Protein AF-D7M238-F1 (afdb_monomer_lite)

Sequence (244 aa):
MEPKPTGCLPRRIRPLPGSYKYYPDDTGSDALWKEHIREEVVQLGVDLSVSLAISMFLLCDDIHTMLWFCFKLFKYTLPPSNPVSERLLRVVHYVYSKDIKPKNRACRDGGNSVQWELVRTTWKDFTDGIIILSRLVLILRKKDCSFDDRLLSSAIAKYKQQVLKELEDKLMSAKDVSELNGFERETVASNVSDLWKSLFDEEAGESTPEVARSRILSDLFQPISGHSCHGEIPTLPVTYPYIL

Organism: Arabidopsis lyrata subsp. lyrata (NCBI:txid81972)

Structure (mmCIF, N/CA/C/O backbone):
data_AF-D7M238-F1
#
_entry.id   AF-D7M238-F1
#
loop_
_atom_site.group_PDB
_atom_site.id
_atom_site.type_symbol
_atom_site.label_atom_id
_atom_site.label_alt_id
_atom_site.label_comp_id
_atom_site.label_asym_id
_atom_site.label_entity_id
_atom_site.label_seq_id
_atom_site.pdbx_PDB_ins_code
_atom_site.Cartn_x
_atom_site.Cartn_y
_atom_site.Cartn_z
_atom_site.occupancy
_atom_site.B_iso_or_equiv
_atom_site.auth_seq_id
_atom_site.auth_comp_id
_atom_site.auth_asym_id
_atom_site.auth_atom_id
_atom_site.pdbx_PDB_model_num
ATOM 1 N N . MET A 1 1 ? 56.135 55.289 -39.240 1.00 37.66 1 MET A N 1
ATOM 2 C CA . MET A 1 1 ? 54.780 54.764 -38.978 1.00 37.66 1 MET A CA 1
ATOM 3 C C . MET A 1 1 ? 54.723 53.354 -39.537 1.00 37.66 1 MET A C 1
ATOM 5 O O . MET A 1 1 ? 54.674 53.196 -40.744 1.00 37.66 1 MET A O 1
ATOM 9 N N . GLU A 1 2 ? 54.823 52.354 -38.667 1.00 40.50 2 GLU A N 1
ATOM 10 C CA . GLU A 1 2 ? 54.322 50.993 -38.926 1.00 40.50 2 GLU A CA 1
ATOM 11 C C . GLU A 1 2 ? 52.794 51.016 -38.732 1.00 40.50 2 GLU A C 1
ATOM 13 O O . GLU A 1 2 ? 52.331 51.763 -37.858 1.00 40.50 2 GLU A O 1
ATOM 18 N N . PRO A 1 3 ? 52.006 50.255 -39.521 1.00 40.00 3 PRO A N 1
ATOM 19 C CA . PRO A 1 3 ? 51.642 48.926 -39.019 1.00 40.00 3 PRO A CA 1
ATOM 20 C C . PRO A 1 3 ? 51.411 47.802 -40.062 1.00 40.00 3 PRO A C 1
ATOM 22 O O . PRO A 1 3 ? 50.716 47.982 -41.056 1.00 40.00 3 PRO A O 1
ATOM 25 N N . LYS A 1 4 ? 51.866 46.602 -39.665 1.00 37.88 4 LYS A N 1
ATOM 26 C CA . LYS A 1 4 ? 51.227 45.258 -39.690 1.00 37.88 4 LYS A CA 1
ATOM 27 C C . LYS A 1 4 ? 50.770 44.610 -41.018 1.00 37.88 4 LYS A C 1
ATOM 29 O O . LYS A 1 4 ? 49.894 45.133 -41.702 1.00 37.88 4 LYS A O 1
ATOM 34 N N . PRO A 1 5 ? 51.189 43.348 -41.268 1.00 39.50 5 PRO A N 1
ATOM 35 C CA . PRO A 1 5 ? 50.610 42.495 -42.295 1.00 39.50 5 PRO A CA 1
ATOM 36 C C . PRO A 1 5 ? 49.334 41.765 -41.840 1.00 39.50 5 PRO A C 1
ATOM 38 O O . PRO A 1 5 ? 49.086 41.488 -40.666 1.00 39.50 5 PRO A O 1
ATOM 41 N N . THR A 1 6 ? 48.556 41.468 -42.871 1.00 40.59 6 THR A N 1
ATOM 42 C CA . THR A 1 6 ? 47.286 40.761 -43.033 1.00 40.59 6 THR A CA 1
ATOM 43 C C . THR A 1 6 ? 47.083 39.531 -42.137 1.00 40.59 6 THR A C 1
ATOM 45 O O . THR A 1 6 ? 47.968 38.695 -41.977 1.00 40.59 6 THR A O 1
ATOM 48 N N . GLY A 1 7 ? 45.873 39.409 -41.581 1.00 34.78 7 GLY A N 1
ATOM 49 C CA . GLY A 1 7 ? 45.482 38.353 -40.650 1.00 34.78 7 GLY A CA 1
ATOM 50 C C . GLY A 1 7 ? 45.432 36.942 -41.245 1.00 34.78 7 GLY A C 1
ATOM 51 O O . GLY A 1 7 ? 44.888 36.712 -42.323 1.00 34.78 7 GLY A O 1
ATOM 52 N N . CYS A 1 8 ? 45.929 35.980 -40.467 1.00 34.94 8 CYS A N 1
ATOM 53 C CA . CYS A 1 8 ? 45.673 34.555 -40.644 1.00 34.94 8 CYS A CA 1
ATOM 54 C C . CYS A 1 8 ? 44.454 34.150 -39.803 1.00 34.94 8 CYS A C 1
ATOM 56 O O . CYS A 1 8 ? 44.502 34.176 -38.575 1.00 34.94 8 CYS A O 1
ATOM 58 N N . LEU A 1 9 ? 43.367 33.745 -40.462 1.00 39.69 9 LEU A N 1
ATOM 59 C CA . LEU A 1 9 ? 42.271 33.004 -39.834 1.00 39.69 9 LEU A CA 1
ATOM 60 C C . LEU A 1 9 ? 42.679 31.525 -39.682 1.00 39.69 9 LEU A C 1
ATOM 62 O O . LEU A 1 9 ? 43.235 30.957 -40.628 1.00 39.69 9 LEU A O 1
ATOM 66 N N . PRO A 1 10 ? 42.391 30.856 -38.551 1.00 39.69 10 PRO A N 1
ATOM 67 C CA . PRO A 1 10 ? 42.641 29.428 -38.421 1.00 39.69 10 PRO A CA 1
ATOM 68 C C . PRO A 1 10 ? 41.695 28.642 -39.339 1.00 39.69 10 PRO A C 1
ATOM 70 O O . PRO A 1 10 ? 40.470 28.757 -39.266 1.00 39.69 10 PRO A O 1
ATOM 73 N N . ARG A 1 11 ? 42.280 27.818 -40.217 1.00 40.19 11 ARG A N 1
ATOM 74 C CA . ARG A 1 11 ? 41.552 26.843 -41.035 1.00 40.19 11 ARG A CA 1
ATOM 75 C C . ARG A 1 11 ? 40.818 25.870 -40.113 1.00 40.19 11 ARG A C 1
ATOM 77 O O . ARG A 1 11 ? 41.434 25.141 -39.341 1.00 40.19 11 ARG A O 1
ATOM 84 N N . ARG A 1 12 ? 39.491 25.854 -40.224 1.00 37.97 12 ARG A N 1
ATOM 85 C CA . ARG A 1 12 ? 38.595 24.892 -39.577 1.00 37.97 12 ARG A CA 1
ATOM 86 C C . ARG A 1 12 ? 38.935 23.492 -40.103 1.00 37.97 12 ARG A C 1
ATOM 88 O O . ARG A 1 12 ? 38.615 23.169 -41.246 1.00 37.97 12 ARG A O 1
ATOM 95 N N . ILE A 1 13 ? 39.609 22.679 -39.295 1.00 44.03 13 ILE A N 1
ATOM 96 C CA . ILE A 1 13 ? 39.838 21.263 -39.594 1.00 44.03 13 ILE A CA 1
ATOM 97 C C . ILE A 1 13 ? 38.467 20.578 -39.538 1.00 44.03 13 ILE A C 1
ATOM 99 O O . ILE A 1 13 ? 37.866 20.467 -38.472 1.00 44.03 13 ILE A O 1
ATOM 103 N N . ARG A 1 14 ? 37.930 20.173 -40.694 1.00 43.84 14 ARG A N 1
ATOM 104 C CA . ARG A 1 14 ? 36.800 19.234 -40.753 1.00 43.84 14 ARG A CA 1
ATOM 105 C C . ARG A 1 14 ? 37.309 17.858 -40.305 1.00 43.84 14 ARG A C 1
ATOM 107 O O . ARG A 1 14 ? 38.301 17.407 -40.877 1.00 43.84 14 ARG A O 1
ATOM 114 N N . PRO A 1 15 ? 36.660 17.171 -39.350 1.00 43.44 15 PRO A N 1
ATOM 115 C CA . PRO A 1 15 ? 36.963 15.770 -39.095 1.00 43.44 15 PRO A CA 1
ATOM 116 C C . PRO A 1 15 ? 36.572 14.927 -40.316 1.00 43.44 15 PRO A C 1
ATOM 118 O O . PRO A 1 15 ? 35.521 15.153 -40.920 1.00 43.44 15 PRO A O 1
ATOM 121 N N . LEU A 1 16 ? 37.435 13.979 -40.682 1.00 43.91 16 LEU A N 1
ATOM 122 C CA . LEU A 1 16 ? 37.176 12.977 -41.716 1.00 43.91 16 LEU A CA 1
ATOM 123 C C . LEU A 1 16 ? 35.949 12.116 -41.351 1.00 43.91 16 LEU A C 1
ATOM 125 O O . LEU A 1 16 ? 35.789 11.760 -40.181 1.00 43.91 16 LEU A O 1
ATOM 129 N N . PRO A 1 17 ? 35.099 11.749 -42.326 1.00 39.75 17 PRO A N 1
ATOM 130 C CA . PRO A 1 17 ? 33.992 10.832 -42.097 1.00 39.75 17 PRO A CA 1
ATOM 131 C C . PRO A 1 17 ? 34.542 9.409 -41.923 1.00 39.75 17 PRO A C 1
ATOM 133 O O . PRO A 1 17 ? 35.245 8.916 -42.801 1.00 39.75 17 PRO A O 1
ATOM 136 N N . GLY A 1 18 ? 34.224 8.753 -40.802 1.00 46.16 18 GLY A N 1
ATOM 137 C CA . GLY A 1 18 ? 34.472 7.313 -40.638 1.00 46.16 18 GLY A CA 1
ATOM 138 C C . GLY A 1 18 ? 35.281 6.854 -39.422 1.00 46.16 18 GLY A C 1
ATOM 139 O O . GLY A 1 18 ? 35.859 5.776 -39.486 1.00 46.16 18 GLY A O 1
ATOM 140 N N . SER A 1 19 ? 35.318 7.589 -38.305 1.00 38.00 19 SER A N 1
ATOM 141 C CA . SER A 1 19 ? 35.790 7.032 -37.025 1.00 38.00 19 SER A CA 1
ATOM 142 C C . SER A 1 19 ? 34.635 6.833 -36.042 1.00 38.00 19 SER A C 1
ATOM 144 O O . SER A 1 19 ? 34.505 7.524 -35.033 1.00 38.00 19 SER A O 1
ATOM 146 N N . TYR A 1 20 ? 33.792 5.837 -36.315 1.00 38.56 20 TYR A N 1
ATOM 147 C CA . TYR A 1 20 ? 32.991 5.242 -35.250 1.00 38.56 20 TYR A CA 1
ATOM 148 C C . TYR A 1 20 ? 33.959 4.494 -34.333 1.00 38.56 20 TYR A C 1
ATOM 150 O O . TYR A 1 20 ? 34.366 3.369 -34.614 1.00 38.56 20 TYR A O 1
ATOM 158 N N . LYS A 1 21 ? 34.395 5.156 -33.256 1.00 35.78 21 LYS A N 1
ATOM 159 C CA . LYS A 1 21 ? 34.971 4.460 -32.108 1.00 35.78 21 LYS A CA 1
ATOM 160 C C . LYS A 1 21 ? 33.876 3.549 -31.566 1.00 35.78 21 LYS A C 1
ATOM 162 O O . LYS A 1 21 ? 32.961 4.022 -30.900 1.00 35.78 21 LYS A O 1
ATOM 167 N N . TYR A 1 22 ? 33.965 2.268 -31.896 1.00 34.28 22 TYR A N 1
ATOM 168 C CA . TYR A 1 22 ? 33.237 1.226 -31.195 1.00 34.28 22 TYR A CA 1
ATOM 169 C C . TYR A 1 22 ? 33.818 1.190 -29.779 1.00 34.28 22 TYR A C 1
ATOM 171 O O . TYR A 1 22 ? 34.931 0.705 -29.570 1.00 34.28 22 TYR A O 1
ATOM 179 N N . TYR A 1 23 ? 33.126 1.815 -28.830 1.00 39.41 23 TYR A N 1
ATOM 180 C CA . TYR A 1 23 ? 33.342 1.493 -27.429 1.00 39.41 23 TYR A CA 1
ATOM 181 C C . TYR A 1 23 ? 32.718 0.110 -27.228 1.00 39.41 23 TYR A C 1
ATOM 183 O O . TYR A 1 23 ? 31.562 -0.069 -27.609 1.00 39.41 23 TYR A O 1
ATOM 191 N N . PRO A 1 24 ? 33.463 -0.893 -26.740 1.00 39.00 24 PRO A N 1
ATOM 192 C CA . PRO A 1 24 ? 32.841 -2.144 -26.345 1.00 39.00 24 PRO A CA 1
ATOM 193 C C . PRO A 1 24 ? 31.847 -1.818 -25.227 1.00 39.00 24 PRO A C 1
ATOM 195 O O . PRO A 1 24 ? 32.228 -1.193 -24.238 1.00 39.00 24 PRO A O 1
ATOM 198 N N . ASP A 1 25 ? 30.579 -2.171 -25.437 1.00 47.38 25 ASP A N 1
ATOM 199 C CA . ASP A 1 25 ? 29.514 -1.950 -24.466 1.00 47.38 25 ASP A CA 1
ATOM 200 C C . ASP A 1 25 ? 29.888 -2.596 -23.133 1.00 47.38 25 ASP A C 1
ATOM 202 O O . ASP A 1 25 ? 30.125 -3.806 -23.050 1.00 47.38 25 ASP A O 1
ATOM 206 N N . ASP A 1 26 ? 29.877 -1.778 -22.085 1.00 50.09 26 ASP A N 1
ATOM 207 C CA . ASP A 1 26 ? 30.061 -2.144 -20.680 1.00 50.09 26 ASP A CA 1
ATOM 208 C C . ASP A 1 26 ? 28.797 -2.864 -20.156 1.00 50.09 26 ASP A C 1
ATOM 210 O O . ASP A 1 26 ? 28.173 -2.498 -19.161 1.00 50.09 26 ASP A O 1
ATOM 214 N N . THR A 1 27 ? 28.374 -3.894 -20.892 1.00 55.22 27 THR A N 1
ATOM 215 C CA . THR A 1 27 ? 27.080 -4.583 -20.763 1.00 55.22 27 THR A CA 1
ATOM 216 C C . THR A 1 27 ? 26.893 -5.183 -19.363 1.00 55.22 27 THR A C 1
ATOM 218 O O . THR A 1 27 ? 25.773 -5.291 -18.872 1.00 55.22 27 THR A O 1
ATOM 221 N N . GLY A 1 28 ? 27.993 -5.538 -18.687 1.00 59.81 28 GLY A N 1
ATOM 222 C CA . GLY A 1 28 ? 27.966 -6.059 -17.318 1.00 59.81 28 GLY A CA 1
ATOM 223 C C . GLY A 1 28 ? 27.656 -5.004 -16.250 1.00 59.81 28 GLY A C 1
ATOM 224 O O . GLY A 1 28 ? 27.028 -5.331 -15.247 1.00 59.81 28 GLY A O 1
ATOM 225 N N . SER A 1 29 ? 28.051 -3.745 -16.466 1.00 64.19 29 SER A N 1
ATOM 226 C CA . SER A 1 29 ? 27.813 -2.645 -15.521 1.00 64.19 29 SER A CA 1
ATOM 227 C C . SER A 1 29 ? 26.356 -2.167 -15.574 1.00 64.19 29 SER A C 1
ATOM 229 O O . SER A 1 29 ? 25.719 -2.001 -14.535 1.00 64.19 29 SER A O 1
ATOM 231 N N . ASP A 1 30 ? 25.791 -2.045 -16.781 1.00 68.56 30 ASP A N 1
ATOM 232 C CA . ASP A 1 30 ? 24.391 -1.634 -16.991 1.00 68.56 30 ASP A CA 1
ATOM 233 C C . ASP A 1 30 ? 23.388 -2.661 -16.436 1.00 68.56 30 ASP A C 1
ATOM 235 O O . ASP A 1 30 ? 22.391 -2.299 -15.809 1.00 68.56 30 ASP A O 1
ATOM 239 N N . ALA A 1 31 ? 23.667 -3.958 -16.608 1.00 73.81 31 ALA A N 1
ATOM 240 C CA . ALA A 1 31 ? 22.818 -5.022 -16.073 1.00 73.81 31 ALA A CA 1
ATOM 241 C C . ALA A 1 31 ? 22.794 -5.028 -14.534 1.00 73.81 31 ALA A C 1
ATOM 243 O O . ALA A 1 31 ? 21.719 -5.093 -13.938 1.00 73.81 31 ALA A O 1
ATOM 244 N N . LEU A 1 32 ? 23.966 -4.898 -13.903 1.00 78.75 32 LEU A N 1
ATOM 245 C CA . LEU A 1 32 ? 24.105 -4.885 -12.445 1.00 78.75 32 LEU A CA 1
ATOM 246 C C . LEU A 1 32 ? 23.475 -3.629 -11.826 1.00 78.75 32 LEU A C 1
ATOM 248 O O . LEU A 1 32 ? 22.814 -3.699 -10.791 1.00 78.75 32 LEU A O 1
ATOM 252 N N . TRP A 1 33 ? 23.610 -2.482 -12.493 1.00 79.94 33 TRP A N 1
ATOM 253 C CA . TRP A 1 33 ? 22.925 -1.252 -12.107 1.00 79.94 33 TRP A CA 1
ATOM 254 C C . TRP A 1 33 ? 21.398 -1.378 -12.199 1.00 79.94 33 TRP A C 1
ATOM 256 O O . TRP A 1 33 ? 20.685 -1.019 -11.259 1.00 79.94 33 TRP A O 1
ATOM 266 N N . LYS A 1 34 ? 20.873 -1.931 -13.299 1.00 81.25 34 LYS A N 1
ATOM 267 C CA . LYS A 1 34 ? 19.429 -2.166 -13.463 1.00 81.25 34 LYS A CA 1
ATOM 268 C C . LYS A 1 34 ? 18.865 -3.097 -12.398 1.00 81.25 34 LYS A C 1
ATOM 270 O O . LYS A 1 34 ? 17.747 -2.867 -11.940 1.00 81.25 34 LYS A O 1
ATOM 275 N N . GLU A 1 35 ? 19.605 -4.132 -12.018 1.00 86.31 35 GLU A N 1
ATOM 276 C CA . GLU A 1 35 ? 19.208 -5.042 -10.944 1.00 86.31 35 GLU A CA 1
ATOM 277 C C . GLU A 1 35 ? 19.140 -4.314 -9.598 1.00 86.31 35 GLU A C 1
ATOM 279 O O . GLU A 1 35 ? 18.088 -4.330 -8.962 1.00 86.31 35 GLU A O 1
ATOM 284 N N . HIS A 1 36 ? 20.173 -3.546 -9.243 1.00 88.88 36 HIS A N 1
ATOM 285 C CA . HIS A 1 36 ? 20.169 -2.718 -8.034 1.00 88.88 36 HIS A CA 1
ATOM 286 C C . HIS A 1 36 ? 18.976 -1.747 -7.995 1.00 88.88 36 HIS A C 1
ATOM 288 O O . HIS A 1 36 ? 18.292 -1.613 -6.981 1.00 88.88 36 HIS A O 1
ATOM 294 N N . ILE A 1 37 ? 18.666 -1.084 -9.112 1.00 89.94 37 ILE A N 1
ATOM 295 C CA . ILE A 1 37 ? 17.516 -0.174 -9.181 1.00 89.94 37 ILE A CA 1
ATOM 296 C C . ILE A 1 37 ? 16.181 -0.923 -9.049 1.00 89.94 37 ILE A C 1
ATOM 298 O O . ILE A 1 37 ? 15.234 -0.407 -8.449 1.00 89.94 37 ILE A O 1
ATOM 302 N N . ARG A 1 38 ? 16.075 -2.144 -9.583 1.00 91.12 38 ARG A N 1
ATOM 303 C CA . ARG A 1 38 ? 14.888 -2.992 -9.397 1.00 91.12 38 ARG A CA 1
ATOM 304 C C . ARG A 1 38 ? 14.710 -3.387 -7.938 1.00 91.12 38 ARG A C 1
ATOM 306 O O . ARG A 1 38 ? 13.596 -3.264 -7.434 1.00 91.12 38 ARG A O 1
ATOM 313 N N . GLU A 1 39 ? 15.777 -3.804 -7.264 1.00 92.94 39 GLU A N 1
ATOM 314 C CA . GLU A 1 39 ? 15.765 -4.088 -5.825 1.00 92.94 39 GLU A CA 1
ATOM 315 C C . GLU A 1 39 ? 15.346 -2.855 -5.022 1.00 92.94 39 GLU A C 1
ATOM 317 O O . GLU A 1 39 ? 14.505 -2.941 -4.127 1.00 92.94 39 GLU A O 1
ATOM 322 N N . GLU A 1 40 ? 15.852 -1.680 -5.396 1.00 94.50 40 GLU A N 1
ATOM 323 C CA . GLU A 1 40 ? 15.481 -0.429 -4.750 1.00 94.50 40 GLU A CA 1
ATOM 324 C C . GLU A 1 40 ? 13.987 -0.123 -4.929 1.00 94.50 40 GLU A C 1
ATOM 326 O O . GLU A 1 40 ? 13.309 0.207 -3.959 1.00 94.50 40 GLU A O 1
ATOM 331 N N . VAL A 1 41 ? 13.431 -0.302 -6.132 1.00 94.12 41 VAL A N 1
ATOM 332 C CA . VAL A 1 41 ? 11.989 -0.134 -6.393 1.00 94.12 41 VAL A CA 1
ATOM 333 C C . VAL A 1 41 ? 11.139 -1.179 -5.664 1.00 94.12 41 VAL A C 1
ATOM 335 O O . VAL A 1 41 ? 10.047 -0.850 -5.195 1.00 94.12 41 VAL A O 1
ATOM 338 N N . VAL A 1 42 ? 11.626 -2.413 -5.520 1.00 95.00 42 VAL A N 1
ATOM 339 C CA . VAL A 1 42 ? 10.996 -3.433 -4.667 1.00 95.00 42 VAL A CA 1
ATOM 340 C C . VAL A 1 42 ? 10.943 -2.938 -3.223 1.00 95.00 42 VAL A C 1
ATOM 342 O O . VAL A 1 42 ? 9.865 -2.946 -2.626 1.00 95.00 42 VAL A O 1
ATOM 345 N N . GLN A 1 43 ? 12.053 -2.421 -2.692 1.00 96.12 43 GLN A N 1
ATOM 346 C CA . GLN A 1 43 ? 12.103 -1.873 -1.338 1.00 96.12 43 GLN A CA 1
ATOM 347 C C . GLN A 1 43 ? 11.152 -0.679 -1.163 1.00 96.12 43 GLN A C 1
ATOM 349 O O . GLN A 1 43 ? 10.438 -0.615 -0.166 1.00 96.12 43 GLN A O 1
ATOM 354 N N . LEU A 1 44 ? 11.039 0.211 -2.157 1.00 96.62 44 LEU A N 1
ATOM 355 C CA . LEU A 1 44 ? 10.053 1.302 -2.134 1.00 96.62 44 LEU A CA 1
ATOM 356 C C . LEU A 1 44 ? 8.608 0.791 -2.018 1.00 96.62 44 LEU A C 1
ATOM 358 O O . LEU A 1 44 ? 7.775 1.419 -1.357 1.00 96.62 44 LEU A O 1
ATOM 362 N N . GLY A 1 45 ? 8.303 -0.331 -2.674 1.00 96.06 45 GLY A N 1
ATOM 363 C CA . GLY A 1 45 ? 7.011 -1.004 -2.570 1.00 96.06 45 GLY A CA 1
ATOM 364 C C . GLY A 1 45 ? 6.767 -1.610 -1.191 1.00 96.06 45 GLY A C 1
ATOM 365 O O . GLY A 1 45 ? 5.659 -1.489 -0.659 1.00 96.06 45 GLY A O 1
ATOM 366 N N . VAL A 1 46 ? 7.802 -2.200 -0.588 1.00 96.31 46 VAL A N 1
ATOM 367 C CA . VAL A 1 46 ? 7.762 -2.714 0.788 1.00 96.31 46 VAL A CA 1
ATOM 368 C C . VAL A 1 46 ? 7.497 -1.585 1.775 1.00 96.31 46 VAL A C 1
ATOM 370 O O . VAL A 1 46 ? 6.560 -1.684 2.562 1.00 96.31 46 VAL A O 1
ATOM 373 N N . ASP A 1 47 ? 8.241 -0.486 1.691 1.00 96.88 47 ASP A N 1
ATOM 374 C CA . ASP A 1 47 ? 8.105 0.641 2.616 1.00 96.88 47 ASP A CA 1
ATOM 375 C C . ASP A 1 47 ? 6.710 1.282 2.521 1.00 96.88 47 ASP A C 1
ATOM 377 O O . ASP A 1 47 ? 6.049 1.494 3.539 1.00 96.88 47 ASP A O 1
ATOM 381 N N . LEU A 1 48 ? 6.196 1.488 1.300 1.00 96.62 48 LEU A N 1
ATOM 382 C CA . LEU A 1 48 ? 4.826 1.974 1.079 1.00 96.62 48 LEU A CA 1
ATOM 383 C C . LEU A 1 48 ? 3.780 1.026 1.684 1.00 96.62 48 LEU A C 1
ATOM 385 O O . LEU A 1 48 ? 2.784 1.458 2.267 1.00 96.62 48 LEU A O 1
ATOM 389 N N . SER A 1 49 ? 4.002 -0.278 1.535 1.00 96.06 49 SER A N 1
ATOM 390 C CA . SER A 1 49 ? 3.121 -1.321 2.061 1.00 96.06 49 SER A CA 1
ATOM 391 C C . SER A 1 49 ? 3.142 -1.375 3.589 1.00 96.06 49 SER A C 1
ATOM 393 O O . SER A 1 49 ? 2.105 -1.619 4.200 1.00 96.06 49 SER A O 1
ATOM 395 N N . VAL A 1 50 ? 4.289 -1.101 4.216 1.00 96.38 50 VAL A N 1
ATOM 396 C CA . VAL A 1 50 ? 4.404 -0.958 5.672 1.00 96.38 50 VAL A CA 1
ATOM 397 C C . VAL A 1 50 ? 3.602 0.255 6.148 1.00 96.38 50 VAL A C 1
ATOM 399 O O . VAL A 1 50 ? 2.815 0.115 7.081 1.00 96.38 50 VAL A O 1
ATOM 402 N N . SER A 1 51 ? 3.697 1.411 5.479 1.00 96.44 51 SER A N 1
ATOM 403 C CA . SER A 1 51 ? 2.854 2.580 5.793 1.00 96.44 51 SER A CA 1
ATOM 404 C C . SER A 1 51 ? 1.358 2.275 5.647 1.00 96.44 51 SER A C 1
ATOM 406 O O . SER A 1 51 ? 0.541 2.692 6.475 1.00 96.44 51 SER A O 1
ATOM 408 N N . LEU A 1 52 ? 0.984 1.513 4.613 1.00 95.69 52 LEU A N 1
ATOM 409 C CA . LEU A 1 52 ? -0.392 1.062 4.411 1.00 95.69 52 LEU A CA 1
ATOM 410 C C . LEU A 1 52 ? -0.850 0.145 5.552 1.00 95.69 52 LEU A C 1
ATOM 412 O O . LEU A 1 52 ? -1.939 0.343 6.086 1.00 95.69 52 LEU A O 1
ATOM 416 N N . ALA A 1 53 ? -0.012 -0.806 5.967 1.00 95.62 53 ALA A N 1
ATOM 417 C CA . ALA A 1 53 ? -0.299 -1.682 7.096 1.00 95.62 53 ALA A CA 1
ATOM 418 C C . ALA A 1 53 ? -0.469 -0.882 8.394 1.00 95.62 53 ALA A C 1
ATOM 420 O O . ALA A 1 53 ? -1.470 -1.073 9.076 1.00 95.62 53 ALA A O 1
ATOM 421 N N . ILE A 1 54 ? 0.421 0.072 8.697 1.00 95.31 54 ILE A N 1
ATOM 422 C CA . ILE A 1 54 ? 0.272 0.970 9.857 1.00 95.31 54 ILE A CA 1
ATOM 423 C C . ILE A 1 54 ? -1.100 1.647 9.829 1.00 95.31 54 ILE A C 1
ATOM 425 O O . ILE A 1 54 ? -1.817 1.623 10.824 1.00 95.31 54 ILE A O 1
ATOM 429 N N . SER A 1 55 ? -1.511 2.177 8.674 1.00 95.25 55 SER A N 1
ATOM 430 C CA . SER A 1 55 ? -2.833 2.799 8.518 1.00 95.25 55 SER A CA 1
ATOM 431 C C . SER A 1 55 ? -3.972 1.810 8.788 1.00 95.25 55 SER A C 1
ATOM 433 O O . SER A 1 55 ? -4.949 2.163 9.440 1.00 95.25 55 SER A O 1
ATOM 435 N N . MET A 1 56 ? -3.845 0.553 8.350 1.00 94.31 56 MET A N 1
ATOM 436 C CA . MET A 1 56 ? -4.830 -0.490 8.655 1.00 94.31 56 MET A CA 1
ATOM 437 C C . MET A 1 56 ? -4.913 -0.792 10.156 1.00 94.31 56 MET A C 1
ATOM 439 O O . MET A 1 56 ? -6.014 -0.927 10.681 1.00 94.31 56 MET A O 1
ATOM 443 N N . PHE A 1 57 ? -3.778 -0.855 10.857 1.00 93.25 57 PHE A N 1
ATOM 444 C CA . PHE A 1 57 ? -3.742 -1.036 12.312 1.00 93.25 57 PHE A CA 1
ATOM 445 C C . PHE A 1 57 ? -4.251 0.187 13.076 1.00 93.25 57 PHE A C 1
ATOM 447 O O . PHE A 1 57 ? -4.835 0.029 14.139 1.00 93.25 57 PHE A O 1
ATOM 454 N N . LEU A 1 58 ? -4.079 1.402 12.557 1.00 92.94 58 LEU A N 1
ATOM 455 C CA . LEU A 1 58 ? -4.664 2.602 13.161 1.00 92.94 58 LEU A CA 1
ATOM 456 C C . LEU A 1 58 ? -6.189 2.614 13.058 1.00 92.94 58 LEU A C 1
ATOM 458 O O . LEU A 1 58 ? -6.851 3.059 13.989 1.00 92.94 58 LEU A O 1
ATOM 462 N N . LEU A 1 59 ? -6.729 2.117 11.943 1.00 90.94 59 LEU A N 1
ATOM 463 C CA . LEU A 1 59 ? -8.166 2.085 11.677 1.00 90.94 59 LEU A CA 1
ATOM 464 C C . LEU A 1 59 ? -8.860 0.812 12.181 1.00 90.94 59 LEU A C 1
ATOM 466 O O . LEU A 1 59 ? -10.064 0.667 11.990 1.00 90.94 59 LEU A O 1
ATOM 470 N N . CYS A 1 60 ? -8.137 -0.143 12.776 1.00 88.88 60 CYS A N 1
ATOM 471 C CA . CYS A 1 60 ? -8.706 -1.452 13.104 1.00 88.88 60 CYS A CA 1
ATOM 472 C C . CYS A 1 60 ? -9.709 -1.427 14.270 1.00 88.88 60 CYS A C 1
ATOM 474 O O . CYS A 1 60 ? -10.321 -2.454 14.561 1.00 88.88 60 CYS A O 1
ATOM 476 N N . ASP A 1 61 ? -9.874 -0.283 14.939 1.00 85.81 61 ASP A N 1
ATOM 477 C CA . ASP A 1 61 ? -10.952 -0.035 15.898 1.00 85.81 61 ASP A CA 1
ATOM 478 C C . ASP A 1 61 ? -12.334 0.025 15.223 1.00 85.81 61 ASP A C 1
ATOM 480 O O . ASP A 1 61 ? -13.329 -0.320 15.864 1.00 85.81 61 ASP A O 1
ATOM 484 N N . ASP A 1 62 ? -12.388 0.379 13.932 1.00 85.56 62 ASP A N 1
ATOM 485 C CA . ASP A 1 62 ? -13.569 0.246 13.078 1.00 85.56 62 ASP A CA 1
ATOM 486 C C . ASP A 1 62 ? -13.222 -0.382 11.716 1.00 85.56 62 ASP A C 1
ATOM 488 O O . ASP A 1 62 ? -12.699 0.249 10.790 1.00 85.56 62 ASP A O 1
ATOM 492 N N . ILE A 1 63 ? -13.582 -1.658 11.562 1.00 84.12 63 ILE A N 1
ATOM 493 C CA . ILE A 1 63 ? -13.281 -2.431 10.352 1.00 84.12 63 ILE A CA 1
ATOM 494 C C . ILE A 1 63 ? -13.941 -1.844 9.111 1.00 84.12 63 ILE A C 1
ATOM 496 O O . ILE A 1 63 ? -13.366 -1.947 8.025 1.00 84.12 63 ILE A O 1
ATOM 500 N N . HIS A 1 64 ? -15.117 -1.229 9.238 1.00 83.44 64 HIS A N 1
ATOM 501 C CA . HIS A 1 64 ? -15.779 -0.621 8.091 1.00 83.44 64 HIS A CA 1
ATOM 502 C C . HIS A 1 64 ? -14.955 0.548 7.545 1.00 83.44 64 HIS A C 1
ATOM 504 O O . HIS A 1 64 ? -14.666 0.563 6.348 1.00 83.44 64 HIS A O 1
ATOM 510 N N . THR A 1 65 ? -14.490 1.456 8.405 1.00 86.75 65 THR A N 1
ATOM 511 C CA . THR A 1 65 ? -13.597 2.565 8.042 1.00 86.75 65 THR A CA 1
ATOM 512 C C . THR A 1 65 ? -12.301 2.048 7.421 1.00 86.75 65 THR A C 1
ATOM 514 O O . THR A 1 65 ? -11.903 2.512 6.350 1.00 86.7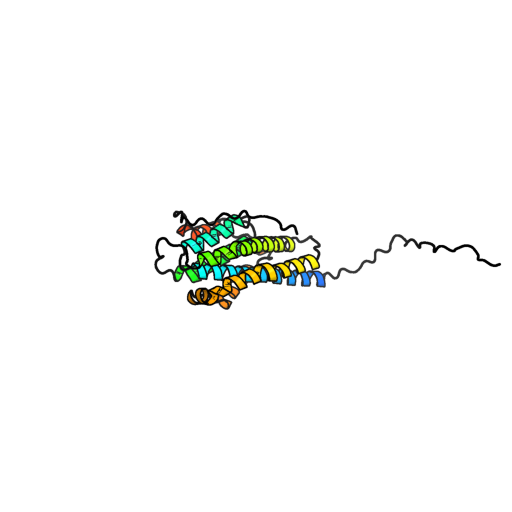5 65 THR A O 1
ATOM 517 N N . MET A 1 66 ? -11.666 1.046 8.039 1.00 90.81 66 MET A N 1
ATOM 518 C CA . MET A 1 66 ? -10.430 0.445 7.528 1.00 90.81 66 MET A CA 1
ATOM 519 C C . MET A 1 66 ? -10.613 -0.157 6.125 1.00 90.81 66 MET A C 1
ATOM 521 O O . MET A 1 66 ? -9.865 0.158 5.198 1.00 90.81 66 MET A O 1
ATOM 525 N N . LEU A 1 67 ? -11.623 -1.015 5.944 1.00 87.88 67 LEU A N 1
ATOM 526 C CA . LEU A 1 67 ? -11.888 -1.662 4.657 1.00 87.88 67 LEU A CA 1
ATOM 527 C C . LEU A 1 67 ? -12.287 -0.643 3.597 1.00 87.88 67 LEU A C 1
ATOM 529 O O . LEU A 1 67 ? -11.894 -0.771 2.437 1.00 87.88 67 LEU A O 1
ATOM 533 N N . TRP A 1 68 ? -13.039 0.385 3.978 1.00 86.25 68 TRP A N 1
ATOM 534 C CA . TRP A 1 68 ? -13.466 1.418 3.051 1.00 86.25 68 TRP A CA 1
ATOM 535 C C . TRP A 1 68 ? -12.304 2.312 2.606 1.00 86.25 68 TRP A C 1
ATOM 537 O O . TRP A 1 68 ? -12.207 2.620 1.416 1.00 86.25 68 TRP A O 1
ATOM 547 N N . PHE A 1 69 ? -11.373 2.641 3.506 1.00 89.94 69 PHE A N 1
ATOM 548 C CA . PHE A 1 69 ? -10.105 3.289 3.165 1.00 89.94 69 PHE A CA 1
ATOM 549 C C . PHE A 1 69 ? -9.328 2.483 2.117 1.00 89.94 69 PHE A C 1
ATOM 551 O O . PHE A 1 69 ? -9.013 3.008 1.046 1.00 89.94 69 PHE A O 1
ATOM 558 N N . CYS A 1 70 ? -9.102 1.188 2.371 1.00 90.12 70 CYS A N 1
ATOM 559 C CA . CYS A 1 70 ? -8.421 0.306 1.425 1.00 90.12 70 CYS A CA 1
ATOM 560 C C . CYS A 1 70 ? -9.164 0.238 0.081 1.00 90.12 70 CYS A C 1
ATOM 562 O O . CYS A 1 70 ? -8.560 0.436 -0.973 1.00 90.12 70 CYS A O 1
ATOM 564 N N . PHE A 1 71 ? -10.483 0.015 0.098 1.00 85.06 71 PHE A N 1
ATOM 565 C CA . PHE A 1 71 ? -11.311 -0.061 -1.109 1.00 85.06 71 PHE A CA 1
ATOM 566 C C . PHE A 1 71 ? -11.182 1.194 -1.970 1.00 85.06 71 PHE A C 1
ATOM 568 O O . PHE A 1 71 ? -10.966 1.117 -3.182 1.00 85.06 71 PHE A O 1
ATOM 575 N N . LYS A 1 72 ? -11.306 2.364 -1.342 1.00 85.12 72 LYS A N 1
ATOM 576 C CA . LYS A 1 72 ? -11.198 3.652 -2.015 1.00 85.12 72 LYS A CA 1
ATOM 577 C C . LYS A 1 72 ? -9.812 3.819 -2.628 1.00 85.12 72 LYS A C 1
ATOM 579 O O . LYS A 1 72 ? -9.721 4.259 -3.775 1.00 85.12 72 LYS A O 1
ATOM 584 N N . LEU A 1 73 ? -8.758 3.448 -1.900 1.00 85.06 73 LEU A N 1
ATOM 585 C CA . LEU A 1 73 ? -7.387 3.569 -2.381 1.00 85.06 73 LEU A CA 1
ATOM 586 C C . LEU A 1 73 ? -7.182 2.745 -3.658 1.00 85.06 73 LEU A C 1
ATOM 588 O O . LEU A 1 73 ? -6.663 3.262 -4.645 1.00 85.06 73 LEU A O 1
ATOM 592 N N . PHE A 1 74 ? -7.685 1.508 -3.696 1.00 76.88 74 PHE A N 1
ATOM 593 C CA . PHE A 1 74 ? -7.611 0.659 -4.889 1.00 76.88 74 PHE A CA 1
ATOM 594 C C . PHE A 1 74 ? -8.511 1.128 -6.033 1.00 76.88 74 PHE A C 1
ATOM 596 O O . PHE A 1 74 ? -8.125 1.014 -7.194 1.00 76.88 74 PHE A O 1
ATOM 603 N N . LYS A 1 75 ? -9.700 1.662 -5.734 1.00 77.00 75 LYS A N 1
ATOM 604 C CA . LYS A 1 75 ? -10.651 2.112 -6.758 1.00 77.00 75 LYS A CA 1
ATOM 605 C C . LYS A 1 75 ? -10.145 3.323 -7.548 1.00 77.00 75 LYS A C 1
ATOM 607 O O . LYS A 1 75 ? -10.479 3.443 -8.723 1.00 77.00 75 LYS A O 1
ATOM 612 N N . TYR A 1 76 ? -9.394 4.225 -6.912 1.00 73.06 76 TYR A N 1
ATOM 613 C CA . TYR A 1 76 ? -9.036 5.518 -7.510 1.00 73.06 76 TYR A CA 1
ATOM 614 C C . TYR A 1 76 ? -7.592 5.647 -7.991 1.00 73.06 76 TYR A C 1
ATOM 616 O O . TYR A 1 76 ? -7.300 6.589 -8.722 1.00 73.06 76 TYR A O 1
ATOM 624 N N . THR A 1 77 ? -6.684 4.751 -7.605 1.00 67.38 77 THR A N 1
ATOM 625 C CA . THR A 1 77 ? -5.261 4.938 -7.924 1.00 67.38 77 THR A CA 1
ATOM 626 C C . THR A 1 77 ? -4.841 4.314 -9.245 1.00 67.38 77 THR A C 1
ATOM 628 O O . THR A 1 77 ? -4.077 4.940 -9.978 1.00 67.38 77 THR A O 1
ATOM 631 N N . LEU A 1 78 ? -5.309 3.109 -9.586 1.00 62.81 78 LEU A N 1
ATOM 632 C CA . LEU A 1 78 ? -4.756 2.359 -10.717 1.00 62.81 78 LEU A CA 1
ATOM 633 C C . LEU A 1 78 ? -5.749 1.360 -11.335 1.00 62.81 78 LEU A C 1
ATOM 635 O O . LEU A 1 78 ? -6.647 0.866 -10.648 1.00 62.81 78 LEU A O 1
ATOM 639 N N . PRO A 1 79 ? -5.564 0.998 -12.623 1.00 65.38 79 PRO A N 1
ATOM 640 C CA . PRO A 1 79 ? -6.282 -0.109 -13.236 1.00 65.38 79 PRO A CA 1
ATOM 641 C C . PRO A 1 79 ? -6.036 -1.415 -12.464 1.00 65.38 79 PRO A C 1
ATOM 643 O O . PRO A 1 79 ? -4.908 -1.656 -12.025 1.00 65.38 79 PRO A O 1
ATOM 646 N N . PRO A 1 80 ? -7.039 -2.303 -12.354 1.00 60.47 80 PRO A N 1
ATOM 647 C CA . PRO A 1 80 ? -6.917 -3.554 -11.612 1.00 60.47 80 PRO A CA 1
ATOM 648 C C . PRO A 1 80 ? -5.708 -4.418 -12.005 1.00 60.47 80 PRO A C 1
ATOM 650 O O . PRO A 1 80 ? -5.121 -5.059 -11.142 1.00 60.47 80 PRO A O 1
ATOM 653 N N . SER A 1 81 ? -5.297 -4.410 -13.271 1.00 67.00 81 SER A N 1
ATOM 654 C CA . SER A 1 81 ? -4.192 -5.219 -13.806 1.00 67.00 81 SER A CA 1
ATOM 655 C C . SER A 1 81 ? -2.788 -4.647 -13.559 1.00 67.00 81 SER A C 1
ATOM 657 O O . SER A 1 81 ? -1.809 -5.166 -14.094 1.00 67.00 81 SER A O 1
ATOM 659 N N . ASN A 1 82 ? -2.652 -3.576 -12.772 1.00 81.62 82 ASN A N 1
ATOM 660 C CA . ASN A 1 82 ? -1.342 -3.017 -12.464 1.00 81.62 82 ASN A CA 1
ATOM 661 C C . ASN A 1 82 ? -0.569 -3.893 -11.449 1.00 81.62 82 ASN A C 1
ATOM 663 O O . ASN A 1 82 ? -1.121 -4.195 -10.385 1.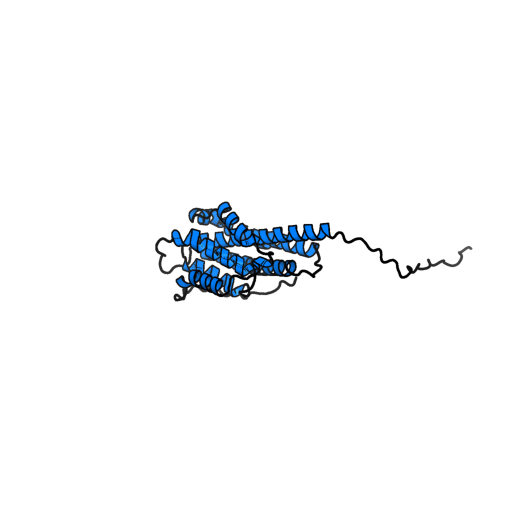00 81.62 82 ASN A O 1
ATOM 667 N N . PRO A 1 83 ? 0.713 -4.234 -11.705 1.00 85.81 83 PRO A N 1
ATOM 668 C CA . PRO A 1 83 ? 1.520 -5.053 -10.796 1.00 85.81 83 PRO A CA 1
ATOM 669 C C . PRO A 1 83 ? 1.602 -4.497 -9.370 1.00 85.81 83 PRO A C 1
ATOM 671 O O . PRO A 1 83 ? 1.498 -5.254 -8.410 1.00 85.81 83 PRO A O 1
ATOM 674 N N . VAL A 1 84 ? 1.734 -3.175 -9.221 1.00 88.50 84 VAL A N 1
ATOM 675 C CA . VAL A 1 84 ? 1.800 -2.504 -7.912 1.00 88.50 84 VAL A CA 1
ATOM 676 C C . VAL A 1 84 ? 0.483 -2.664 -7.161 1.00 88.50 84 VAL A C 1
ATOM 678 O O . VAL A 1 84 ? 0.480 -3.041 -5.991 1.00 88.50 84 VAL A O 1
ATOM 681 N N . SER A 1 85 ? -0.648 -2.446 -7.835 1.00 84.69 85 SER A N 1
ATOM 682 C CA . SER A 1 85 ? -1.973 -2.632 -7.234 1.00 84.69 85 SER A CA 1
ATOM 683 C C . SER A 1 85 ? -2.219 -4.066 -6.803 1.00 84.69 85 SER A C 1
ATOM 685 O O . SER A 1 85 ? -2.838 -4.290 -5.768 1.00 84.69 85 SER A O 1
ATOM 687 N N . GLU A 1 86 ? -1.751 -5.038 -7.584 1.00 85.69 86 GLU A N 1
ATOM 688 C CA . GLU A 1 86 ? -1.861 -6.448 -7.231 1.00 85.69 86 GLU A CA 1
ATOM 689 C C . GLU A 1 86 ? -1.051 -6.779 -5.972 1.00 85.69 86 GLU A C 1
ATOM 691 O O 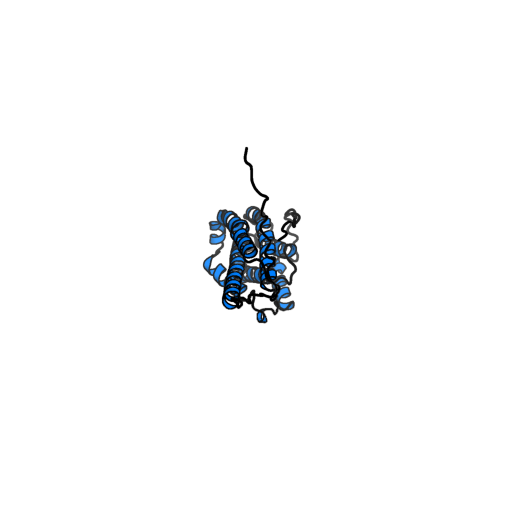. GLU A 1 86 ? -1.584 -7.421 -5.064 1.00 85.69 86 GLU A O 1
ATOM 696 N N . ARG A 1 87 ? 0.201 -6.304 -5.872 1.00 89.69 87 ARG A N 1
ATOM 697 C CA . ARG A 1 87 ? 1.028 -6.512 -4.671 1.00 89.69 87 ARG A CA 1
ATOM 698 C C . ARG A 1 87 ? 0.398 -5.868 -3.442 1.00 89.69 87 ARG A C 1
ATOM 700 O O . ARG A 1 87 ? 0.228 -6.540 -2.429 1.00 89.69 87 ARG A O 1
ATOM 707 N N . LEU A 1 88 ? -0.042 -4.618 -3.555 1.00 90.94 88 LEU A N 1
ATOM 708 C CA . LEU A 1 88 ? -0.710 -3.912 -2.461 1.00 90.94 88 LEU A CA 1
ATOM 709 C C . LEU A 1 88 ? -2.014 -4.599 -2.035 1.00 90.94 88 LEU A C 1
ATOM 711 O O . LEU A 1 88 ? -2.282 -4.713 -0.843 1.00 90.94 88 LEU A O 1
ATOM 715 N N . LEU A 1 89 ? -2.809 -5.112 -2.980 1.00 89.06 89 LEU A N 1
ATOM 716 C CA . LEU A 1 89 ? -4.036 -5.843 -2.660 1.00 89.06 89 LEU A CA 1
ATOM 717 C C . LEU A 1 89 ? -3.740 -7.121 -1.865 1.00 89.06 89 LEU A C 1
ATOM 719 O O . LEU A 1 89 ? -4.446 -7.419 -0.902 1.00 89.06 89 LEU A O 1
ATOM 723 N N . ARG A 1 90 ? -2.683 -7.855 -2.233 1.00 88.69 90 ARG A N 1
ATOM 724 C CA . ARG A 1 90 ? -2.226 -9.035 -1.481 1.00 88.69 90 ARG A CA 1
ATOM 725 C C . ARG A 1 90 ? -1.748 -8.663 -0.079 1.00 88.69 90 ARG A C 1
ATOM 727 O O . ARG A 1 90 ? -2.075 -9.380 0.860 1.00 88.69 90 ARG A O 1
ATOM 734 N N . VAL A 1 91 ? -1.037 -7.543 0.075 1.00 91.81 91 VAL A N 1
ATOM 735 C CA . VAL A 1 91 ? -0.628 -7.029 1.393 1.00 91.81 91 VAL A CA 1
ATOM 736 C C . VAL A 1 91 ? -1.852 -6.737 2.258 1.00 91.81 91 VAL A C 1
ATOM 738 O O . VAL A 1 91 ? -1.930 -7.226 3.381 1.00 91.81 91 VAL A O 1
ATOM 741 N N . VAL A 1 92 ? -2.835 -6.002 1.731 1.00 92.00 92 VAL A N 1
ATOM 742 C CA . VAL A 1 92 ? -4.067 -5.684 2.469 1.00 92.00 92 VAL A CA 1
ATOM 743 C C . VAL A 1 92 ? -4.814 -6.956 2.855 1.00 92.00 92 VAL A C 1
ATOM 745 O O . VAL A 1 92 ? -5.235 -7.098 4.000 1.00 92.00 92 VAL A O 1
ATOM 748 N N . HIS A 1 93 ? -4.944 -7.912 1.933 1.00 90.44 93 HIS A N 1
ATOM 749 C CA . HIS A 1 93 ? -5.568 -9.203 2.227 1.00 90.44 93 HIS A CA 1
ATOM 750 C C . HIS A 1 93 ? -4.838 -9.977 3.320 1.00 90.44 93 HIS A C 1
ATOM 752 O O . HIS A 1 93 ? -5.489 -10.505 4.223 1.00 90.44 93 HIS A O 1
ATOM 758 N N . TYR A 1 94 ? -3.507 -10.003 3.265 1.00 90.31 94 TYR A N 1
ATOM 759 C CA . TYR A 1 94 ? -2.669 -10.669 4.253 1.00 90.31 94 TYR A CA 1
ATOM 760 C C . TYR A 1 94 ? -2.840 -10.046 5.640 1.00 90.31 94 TYR A C 1
ATOM 762 O O . TYR A 1 94 ? -3.260 -10.746 6.559 1.00 90.31 94 TYR A O 1
ATOM 770 N N . VAL A 1 95 ? -2.592 -8.737 5.769 1.00 91.19 95 VAL A N 1
ATOM 771 C CA . VAL A 1 95 ? -2.669 -8.008 7.047 1.00 91.19 95 VAL A CA 1
ATOM 772 C C . VAL A 1 95 ? -4.074 -8.113 7.634 1.00 91.19 95 VAL A C 1
ATOM 774 O O . VAL A 1 95 ? -4.247 -8.420 8.813 1.00 91.19 95 VAL A O 1
ATOM 777 N N . TYR A 1 96 ? -5.104 -7.941 6.800 1.00 89.00 96 TYR A N 1
ATOM 778 C CA . TYR A 1 96 ? -6.481 -8.094 7.250 1.00 89.00 96 TYR A CA 1
ATOM 779 C C . TYR A 1 96 ? -6.751 -9.506 7.772 1.00 89.00 96 TYR A C 1
ATOM 781 O O . TYR A 1 96 ? -7.252 -9.665 8.880 1.00 89.00 96 TYR A O 1
ATOM 789 N N . SER A 1 97 ? -6.417 -10.539 7.000 1.00 86.75 97 SER A N 1
ATOM 790 C CA . SER A 1 97 ? -6.790 -11.918 7.328 1.00 86.75 97 SER A CA 1
ATOM 791 C C . SER A 1 97 ? -5.994 -12.497 8.494 1.00 86.75 97 SER A C 1
ATOM 793 O O . SER A 1 97 ? -6.548 -13.265 9.280 1.00 86.75 97 SER A O 1
ATOM 795 N N . LYS A 1 98 ? -4.703 -12.163 8.591 1.00 86.88 98 LYS A N 1
ATOM 796 C CA . LYS A 1 98 ? -3.790 -12.701 9.604 1.00 86.88 98 LYS A CA 1
ATOM 797 C C . LYS A 1 98 ? -3.806 -11.903 10.896 1.00 86.88 98 LYS A C 1
ATOM 799 O O . LYS A 1 98 ? -3.871 -12.507 11.962 1.00 86.88 98 LYS A O 1
ATOM 804 N N . ASP A 1 99 ? -3.772 -10.579 10.803 1.00 84.56 99 ASP A N 1
ATOM 805 C CA . ASP A 1 99 ? -3.439 -9.754 11.963 1.00 84.56 99 ASP A CA 1
ATOM 806 C C . ASP A 1 99 ? -4.658 -9.044 12.558 1.00 84.56 99 ASP A C 1
ATOM 808 O O . ASP A 1 99 ? -4.706 -8.835 13.772 1.00 84.56 99 ASP A O 1
ATOM 812 N N . ILE A 1 100 ? -5.657 -8.711 11.730 1.00 83.50 100 ILE A N 1
ATOM 813 C CA . ILE A 1 100 ? -6.815 -7.895 12.137 1.00 83.50 100 ILE A CA 1
ATOM 814 C C . ILE A 1 100 ? -8.071 -8.749 12.355 1.00 83.50 100 ILE A C 1
ATOM 816 O O . ILE A 1 100 ? -8.644 -8.749 13.445 1.00 83.50 100 ILE A O 1
ATOM 820 N N . LYS A 1 101 ? -8.491 -9.526 11.348 1.00 79.06 101 LYS A N 1
ATOM 821 C CA . LYS A 1 101 ? -9.707 -10.361 11.362 1.00 79.06 101 LYS A CA 1
ATOM 822 C C . LYS A 1 101 ? -9.785 -11.292 12.584 1.00 79.06 101 LYS A C 1
ATOM 824 O O . LYS A 1 101 ? -10.863 -11.361 13.172 1.00 79.06 101 LYS A O 1
ATOM 829 N N . PRO A 1 102 ? -8.702 -11.959 13.038 1.00 64.88 102 PRO A N 1
ATOM 830 C CA . PRO A 1 102 ? -8.764 -12.835 14.213 1.00 64.88 102 PRO A CA 1
ATOM 831 C C . PRO A 1 102 ? -8.908 -12.090 15.546 1.00 64.88 102 PRO A C 1
ATOM 833 O O . PRO A 1 102 ? -9.396 -12.663 16.517 1.00 64.88 102 PRO A O 1
ATOM 836 N N . LYS A 1 103 ? -8.492 -10.817 15.612 1.00 67.06 103 LYS A N 1
ATOM 837 C CA . LYS A 1 103 ? -8.545 -9.984 16.827 1.00 67.06 103 LYS A CA 1
ATOM 838 C C . LYS A 1 103 ? -9.875 -9.251 16.995 1.00 67.06 103 LYS A C 1
ATOM 840 O O . LYS A 1 103 ? -10.059 -8.531 17.977 1.00 67.06 103 LYS A O 1
ATOM 845 N N . ASN A 1 104 ? -10.786 -9.426 16.043 1.00 57.81 104 ASN A N 1
ATOM 846 C CA . ASN A 1 104 ? -11.995 -8.641 15.915 1.00 57.81 104 ASN A CA 1
ATOM 847 C C . ASN A 1 104 ? -12.979 -8.912 17.069 1.00 57.81 104 ASN A C 1
ATOM 849 O O . ASN A 1 104 ? -13.833 -9.798 17.003 1.00 57.81 104 ASN A O 1
ATOM 853 N N . ARG A 1 105 ? -12.839 -8.144 18.156 1.00 49.97 105 ARG A N 1
ATOM 854 C CA . ARG A 1 105 ? -13.887 -7.983 19.170 1.00 49.97 105 ARG A CA 1
ATOM 855 C C . ARG A 1 105 ? -15.045 -7.268 18.495 1.00 49.97 105 ARG A C 1
ATOM 857 O O . ARG A 1 105 ? -14.801 -6.317 17.768 1.00 49.97 105 ARG A O 1
ATOM 864 N N . ALA A 1 106 ? -16.266 -7.746 18.740 1.00 46.41 106 ALA A N 1
ATOM 865 C CA . ALA A 1 106 ? -17.511 -7.229 18.176 1.00 46.41 106 ALA A CA 1
ATOM 866 C C . ALA A 1 106 ? -17.428 -5.730 17.829 1.00 46.41 106 ALA A C 1
ATOM 868 O O . ALA A 1 106 ? -17.285 -4.894 18.724 1.00 46.41 106 ALA A O 1
ATOM 869 N N . CYS A 1 107 ? -17.462 -5.444 16.523 1.00 48.69 107 CYS A N 1
ATOM 870 C CA . CYS A 1 107 ? -17.440 -4.106 15.940 1.00 48.69 107 CYS A CA 1
ATOM 871 C C . CYS A 1 107 ? -18.408 -3.208 16.720 1.00 48.69 107 CYS A C 1
ATOM 873 O O . CYS A 1 107 ? -19.569 -3.584 16.909 1.00 48.69 107 CYS A O 1
ATOM 875 N N . ARG A 1 108 ? -17.948 -2.051 17.213 1.00 48.31 108 ARG A N 1
ATOM 876 C CA . ARG A 1 108 ? -18.889 -1.068 17.760 1.00 48.31 108 ARG A CA 1
ATOM 877 C C . ARG A 1 108 ? -19.682 -0.510 16.590 1.00 48.31 108 ARG A C 1
ATOM 879 O O . ARG A 1 108 ? -19.107 0.028 15.652 1.00 48.31 108 ARG A O 1
ATOM 886 N N . ASP A 1 109 ? -20.991 -0.691 16.646 1.00 48.41 109 ASP A N 1
ATOM 887 C CA . ASP A 1 109 ? -21.902 -0.249 15.601 1.00 48.41 109 ASP A CA 1
ATOM 888 C C . ASP A 1 109 ? -21.868 1.289 15.469 1.00 48.41 109 ASP A C 1
ATOM 890 O O . ASP A 1 109 ? -22.094 2.007 16.447 1.00 48.41 109 ASP A O 1
ATOM 894 N N . GLY A 1 110 ? -21.568 1.780 14.260 1.00 54.94 110 GLY A N 1
ATOM 895 C CA . GLY A 1 110 ? -22.001 3.100 13.784 1.00 54.94 110 GLY A CA 1
ATOM 896 C C . GLY A 1 110 ? -21.067 4.316 13.908 1.00 54.94 110 GLY A C 1
ATOM 897 O O . GLY A 1 110 ? -21.561 5.429 13.730 1.00 54.94 110 GLY A O 1
ATOM 898 N N . GLY A 1 111 ? -19.762 4.175 14.179 1.00 65.12 111 GLY A N 1
ATOM 899 C CA . GLY A 1 111 ? -18.823 5.315 14.261 1.00 65.12 111 GLY A CA 1
ATOM 900 C C . GLY A 1 111 ? -17.611 5.200 13.329 1.00 65.12 111 GLY A C 1
ATOM 901 O O . GLY A 1 111 ? -17.168 4.096 13.041 1.00 65.12 111 GLY A O 1
ATOM 902 N N . ASN A 1 112 ? -17.049 6.333 12.883 1.00 75.12 112 ASN A N 1
ATOM 903 C CA . ASN A 1 112 ? -15.737 6.343 12.219 1.00 75.12 112 ASN A CA 1
ATOM 904 C C . ASN A 1 112 ? -14.642 5.933 13.216 1.00 75.12 112 ASN A C 1
ATOM 906 O O . ASN A 1 112 ? -14.745 6.257 14.402 1.00 75.12 112 ASN A O 1
ATOM 910 N N . SER A 1 113 ? -13.566 5.314 12.720 1.00 82.44 113 SER A N 1
ATOM 911 C CA . SER A 1 113 ? -12.346 5.094 13.513 1.00 82.44 113 SER A CA 1
ATOM 912 C C . SER A 1 113 ? -11.868 6.393 14.174 1.00 82.44 113 SER A C 1
ATOM 914 O O . SER A 1 113 ? -11.891 7.463 13.558 1.00 82.44 113 SER A O 1
ATOM 916 N N . VAL A 1 114 ? -11.364 6.304 15.406 1.00 86.81 114 VAL A N 1
ATOM 917 C CA . VAL A 1 114 ? -10.792 7.456 16.130 1.00 86.81 114 VAL A CA 1
ATOM 918 C C . VAL A 1 114 ? -9.626 8.078 15.354 1.00 86.81 114 VAL A C 1
ATOM 920 O O . VAL A 1 114 ? -9.450 9.296 15.364 1.00 86.81 114 VAL A O 1
ATOM 923 N N . GLN A 1 115 ? -8.853 7.255 14.641 1.00 91.50 115 GLN A N 1
ATOM 924 C CA . GLN A 1 115 ? -7.690 7.686 13.859 1.00 91.50 115 GLN A CA 1
ATOM 925 C C . GLN A 1 115 ? -8.043 8.062 12.416 1.00 91.50 115 GLN A C 1
ATOM 927 O O . GLN A 1 115 ? -7.156 8.358 11.612 1.00 91.50 115 GLN A O 1
ATOM 932 N N . TRP A 1 116 ? -9.333 8.086 12.073 1.00 90.06 116 TRP A N 1
ATOM 933 C CA . TRP A 1 116 ? -9.792 8.365 10.720 1.00 90.06 116 TRP A CA 1
ATOM 934 C C . TRP A 1 116 ? -9.292 9.711 10.182 1.00 90.06 116 TRP A C 1
ATOM 936 O O . TRP A 1 116 ? -8.793 9.778 9.060 1.00 90.06 116 TRP A O 1
ATOM 946 N N . GLU A 1 117 ? -9.377 10.781 10.976 1.00 91.25 117 GLU A N 1
ATOM 947 C CA . GLU A 1 117 ? -8.936 12.110 10.535 1.00 91.25 117 GLU A CA 1
ATOM 948 C C . GLU A 1 117 ? -7.429 12.159 10.265 1.00 91.25 117 GLU A C 1
ATOM 950 O O . GLU A 1 117 ? -7.011 12.776 9.288 1.00 91.25 117 GLU A O 1
ATOM 955 N N . LEU A 1 118 ? -6.619 11.449 11.057 1.00 92.50 118 LEU A N 1
ATOM 956 C CA . LEU A 1 118 ? -5.182 11.334 10.820 1.00 92.50 118 LEU A CA 1
ATOM 957 C C . LEU A 1 118 ? -4.905 10.610 9.499 1.00 92.50 118 LEU A C 1
ATOM 959 O O . LEU A 1 118 ? -4.223 11.150 8.627 1.00 92.50 118 LEU A O 1
ATOM 963 N N . VAL A 1 119 ? -5.481 9.418 9.314 1.00 92.00 119 VAL A N 1
ATOM 964 C CA . VAL A 1 119 ? -5.271 8.606 8.104 1.00 92.00 119 VAL A CA 1
ATOM 965 C C . VAL A 1 119 ? -5.846 9.288 6.859 1.00 92.00 119 VAL A C 1
ATOM 967 O O . VAL A 1 119 ? -5.308 9.158 5.765 1.00 92.00 119 VAL A O 1
ATOM 970 N N . ARG A 1 120 ? -6.887 10.113 6.990 1.00 90.50 120 ARG A N 1
ATOM 971 C CA . ARG A 1 120 ? -7.382 10.930 5.876 1.00 90.50 120 ARG A CA 1
ATOM 972 C C . ARG A 1 120 ? -6.306 11.889 5.343 1.00 90.50 120 ARG A C 1
ATOM 974 O O . ARG A 1 120 ? -6.264 12.124 4.136 1.00 90.50 120 ARG A O 1
ATOM 981 N N . THR A 1 121 ? -5.422 12.425 6.190 1.00 92.62 121 THR A N 1
ATOM 982 C CA . THR A 1 121 ? -4.370 13.367 5.749 1.00 92.62 121 THR A CA 1
ATOM 983 C C . THR A 1 121 ? -3.254 12.720 4.923 1.00 92.62 121 THR A C 1
ATOM 985 O O . THR A 1 121 ? -2.552 13.428 4.196 1.00 92.62 121 THR A O 1
ATOM 988 N N . THR A 1 122 ? -3.104 11.394 4.999 1.00 93.06 122 THR A N 1
ATOM 989 C CA . THR A 1 122 ? -2.105 10.625 4.236 1.00 93.06 122 THR A CA 1
ATOM 990 C C . THR A 1 122 ? -2.613 10.210 2.857 1.00 93.06 122 THR A C 1
ATOM 992 O O . THR A 1 122 ? -1.855 9.703 2.031 1.00 93.06 122 THR A O 1
ATOM 995 N N . TRP A 1 123 ? -3.900 10.453 2.572 1.00 90.00 123 TRP A N 1
ATOM 996 C CA . TRP A 1 123 ? -4.564 10.048 1.335 1.00 90.00 123 TRP A CA 1
ATOM 997 C C . TRP A 1 123 ? -3.793 10.470 0.083 1.00 90.00 123 TRP A C 1
ATOM 999 O O . TRP A 1 123 ? -3.520 9.646 -0.789 1.00 90.00 123 TRP A O 1
ATOM 1009 N N . LYS A 1 124 ? -3.415 11.752 0.007 1.00 89.88 124 LYS A N 1
ATOM 1010 C CA . LYS A 1 124 ? -2.681 12.297 -1.138 1.00 89.88 124 LYS A CA 1
ATOM 1011 C C . LYS A 1 124 ? -1.348 11.571 -1.328 1.00 89.88 124 LYS A C 1
ATOM 1013 O O . LYS A 1 124 ? -1.059 11.138 -2.441 1.00 89.88 124 LYS A O 1
ATOM 1018 N N . ASP A 1 125 ? -0.589 11.384 -0.253 1.00 92.94 125 ASP A N 1
ATOM 1019 C CA . ASP A 1 125 ? 0.744 10.779 -0.311 1.00 92.94 125 ASP A CA 1
ATOM 1020 C C . ASP A 1 125 ? 0.664 9.313 -0.744 1.00 92.94 125 ASP A C 1
ATOM 1022 O O . ASP A 1 125 ? 1.447 8.875 -1.583 1.00 92.94 125 ASP A O 1
ATOM 1026 N N . PHE A 1 126 ? -0.343 8.568 -0.272 1.00 92.69 126 PHE A N 1
ATOM 1027 C CA . PHE A 1 126 ? -0.601 7.217 -0.767 1.00 92.69 126 PHE A CA 1
ATOM 1028 C C . PHE A 1 126 ? -0.952 7.206 -2.254 1.00 92.69 126 PHE A C 1
ATOM 1030 O O . PHE A 1 126 ? -0.411 6.393 -3.003 1.00 92.69 126 PHE A O 1
ATOM 1037 N N . THR A 1 127 ? -1.845 8.093 -2.706 1.00 90.62 127 THR A N 1
ATOM 1038 C CA . THR A 1 127 ? -2.231 8.135 -4.123 1.00 90.62 127 THR A CA 1
ATOM 1039 C C . THR A 1 127 ? -1.054 8.493 -5.029 1.00 90.62 127 THR A C 1
ATOM 1041 O O . THR A 1 127 ? -0.814 7.796 -6.017 1.00 90.62 127 THR A O 1
ATOM 1044 N N . ASP A 1 128 ? -0.277 9.515 -4.663 1.00 89.50 128 ASP A N 1
ATOM 1045 C CA . ASP A 1 128 ? 0.908 9.947 -5.403 1.00 89.50 128 ASP A CA 1
ATOM 1046 C C . ASP A 1 128 ? 1.973 8.842 -5.388 1.00 89.50 128 ASP A C 1
ATOM 1048 O O . ASP A 1 128 ? 2.524 8.494 -6.435 1.00 89.50 128 ASP A O 1
ATOM 1052 N N . GLY A 1 129 ? 2.195 8.211 -4.231 1.00 91.56 129 GLY A N 1
ATOM 1053 C CA . GLY A 1 129 ? 3.111 7.089 -4.073 1.00 91.56 129 GLY A CA 1
ATOM 1054 C C . GLY A 1 129 ? 2.773 5.915 -4.986 1.00 91.56 129 GLY A C 1
ATOM 1055 O O . GLY A 1 129 ? 3.605 5.460 -5.768 1.00 91.56 129 GLY A O 1
ATOM 1056 N N . ILE A 1 130 ? 1.521 5.466 -4.972 1.00 91.50 130 ILE A N 1
ATOM 1057 C CA . ILE A 1 130 ? 1.072 4.352 -5.813 1.00 91.50 130 ILE A CA 1
ATOM 1058 C C . ILE A 1 130 ? 1.261 4.668 -7.304 1.00 91.50 130 ILE A C 1
ATOM 1060 O O . ILE A 1 130 ? 1.751 3.825 -8.063 1.00 91.50 130 ILE A O 1
ATOM 1064 N N . ILE A 1 131 ? 0.914 5.885 -7.731 1.00 88.75 131 ILE A N 1
ATOM 1065 C CA . ILE A 1 131 ? 1.044 6.314 -9.129 1.00 88.75 131 ILE A CA 1
ATOM 1066 C C . ILE A 1 131 ? 2.516 6.370 -9.553 1.00 88.75 131 ILE A C 1
ATOM 1068 O O . ILE A 1 131 ? 2.867 5.848 -10.617 1.00 88.75 131 ILE A O 1
ATOM 1072 N N . ILE A 1 132 ? 3.382 6.989 -8.744 1.00 90.50 132 ILE A N 1
ATOM 1073 C CA . ILE A 1 132 ? 4.814 7.117 -9.041 1.00 90.50 132 ILE A CA 1
ATOM 1074 C C . ILE A 1 132 ? 5.468 5.735 -9.076 1.00 90.50 132 ILE A C 1
ATOM 1076 O O . ILE A 1 132 ? 6.152 5.414 -10.050 1.00 90.50 132 ILE A O 1
ATOM 1080 N N . LEU A 1 133 ? 5.202 4.887 -8.080 1.00 92.94 133 LEU A N 1
ATOM 1081 C CA . LEU A 1 133 ? 5.756 3.537 -8.009 1.00 92.94 133 LEU A CA 1
ATOM 1082 C C . LEU A 1 133 ? 5.330 2.689 -9.213 1.00 92.94 133 LEU A C 1
ATOM 1084 O O . LEU A 1 133 ? 6.159 2.037 -9.842 1.00 92.94 133 LEU A O 1
ATOM 1088 N N . SER A 1 134 ? 4.055 2.762 -9.603 1.00 90.31 134 SER A N 1
ATOM 1089 C CA . SER A 1 134 ? 3.553 2.101 -10.812 1.00 90.31 134 SER A CA 1
ATOM 1090 C C . SER A 1 134 ? 4.324 2.521 -12.065 1.00 90.31 134 SER A C 1
ATOM 1092 O O . SER A 1 134 ? 4.664 1.682 -12.900 1.00 90.31 134 SER A O 1
ATOM 1094 N N . ARG A 1 135 ? 4.630 3.814 -12.213 1.00 88.31 135 ARG A N 1
ATOM 1095 C CA . ARG A 1 135 ? 5.402 4.312 -13.361 1.00 88.31 135 ARG A CA 1
ATOM 1096 C C . ARG A 1 135 ? 6.840 3.806 -13.344 1.00 88.31 135 ARG A C 1
ATOM 1098 O O . ARG A 1 135 ? 7.320 3.386 -14.392 1.00 88.31 135 ARG A O 1
ATOM 1105 N N . LEU A 1 136 ? 7.491 3.791 -12.179 1.00 90.75 136 LEU A N 1
ATOM 1106 C CA . LEU A 1 136 ? 8.837 3.226 -12.021 1.00 90.75 136 LEU A CA 1
ATOM 1107 C C . LEU A 1 136 ? 8.870 1.749 -12.441 1.00 90.75 136 LEU A C 1
ATOM 1109 O O . LEU A 1 136 ? 9.726 1.347 -13.226 1.00 90.75 136 LEU A O 1
ATOM 1113 N N . VAL A 1 137 ? 7.886 0.958 -12.005 1.00 89.88 137 VAL A N 1
ATOM 1114 C CA . VAL A 1 137 ? 7.767 -0.459 -12.385 1.00 89.88 137 VAL A CA 1
ATOM 1115 C C . VAL A 1 137 ? 7.551 -0.626 -13.889 1.00 89.88 137 VAL A C 1
ATOM 1117 O O . VAL A 1 137 ? 8.191 -1.473 -14.509 1.00 89.88 137 VAL A O 1
ATOM 1120 N N . LEU A 1 138 ? 6.680 0.184 -14.499 1.00 87.06 138 LEU A N 1
ATOM 1121 C CA . LEU A 1 138 ? 6.438 0.140 -15.945 1.00 87.06 138 LEU A CA 1
ATOM 1122 C C . LEU A 1 138 ? 7.696 0.467 -16.757 1.00 87.06 138 LEU A C 1
ATOM 1124 O O . LEU A 1 138 ? 7.949 -0.180 -17.769 1.00 87.06 138 LEU A O 1
ATOM 1128 N N . ILE A 1 139 ? 8.475 1.454 -16.313 1.00 85.75 139 ILE A N 1
ATOM 1129 C CA . ILE A 1 139 ? 9.755 1.841 -16.918 1.00 85.75 139 ILE A CA 1
ATOM 1130 C C . ILE A 1 139 ? 10.743 0.670 -16.852 1.00 85.75 139 ILE A C 1
ATOM 1132 O O . ILE A 1 139 ? 11.290 0.275 -17.877 1.00 85.75 139 ILE A O 1
ATOM 1136 N N . LEU A 1 140 ? 10.903 0.060 -15.675 1.00 86.44 140 LEU A N 1
ATOM 1137 C CA . LEU A 1 140 ? 11.880 -1.007 -15.424 1.00 86.44 140 LEU A CA 1
ATOM 1138 C C . LEU A 1 140 ? 11.526 -2.370 -16.036 1.00 86.44 140 LEU A C 1
ATOM 1140 O O . LEU A 1 140 ? 12.407 -3.220 -16.207 1.00 86.44 140 LEU A O 1
ATOM 1144 N N . ARG A 1 141 ? 10.247 -2.594 -16.361 1.00 85.44 141 ARG A N 1
ATOM 1145 C CA . ARG A 1 141 ? 9.778 -3.794 -17.073 1.00 85.44 141 ARG A CA 1
ATOM 1146 C C . ARG A 1 141 ? 9.993 -3.72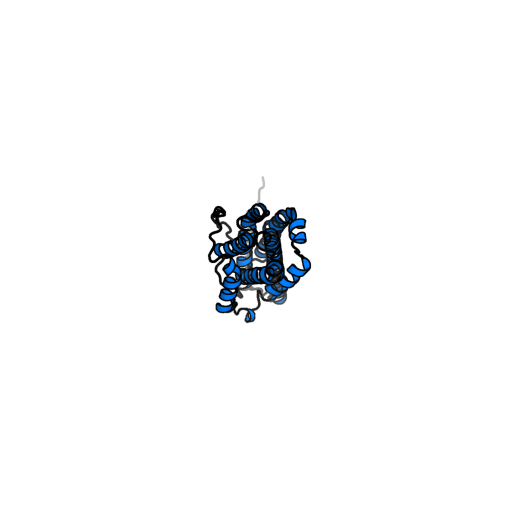4 -18.586 1.00 85.44 141 ARG A C 1
ATOM 1148 O O . ARG A 1 141 ? 9.972 -4.765 -19.238 1.00 85.44 141 ARG A O 1
ATOM 1155 N N . LYS A 1 142 ? 10.189 -2.539 -19.172 1.00 82.06 142 LYS A N 1
ATOM 1156 C CA . LYS A 1 142 ? 10.475 -2.430 -20.610 1.00 82.06 142 LYS A CA 1
ATOM 1157 C C . LYS A 1 142 ? 11.913 -2.869 -20.890 1.00 82.06 142 LYS A C 1
ATOM 1159 O O . LYS A 1 142 ? 12.851 -2.249 -20.403 1.00 82.06 142 LYS A O 1
ATOM 1164 N N . LYS A 1 143 ? 12.075 -3.915 -21.707 1.00 66.62 143 LYS A N 1
ATOM 1165 C CA . LYS A 1 143 ? 13.387 -4.471 -22.086 1.00 66.62 143 LYS A CA 1
ATOM 1166 C C . LYS A 1 143 ? 14.206 -3.541 -22.990 1.00 66.62 143 LYS A C 1
ATOM 1168 O O . LYS A 1 143 ? 15.420 -3.489 -22.850 1.00 66.62 143 LYS A O 1
ATOM 1173 N N . ASP A 1 144 ? 13.540 -2.759 -23.842 1.00 62.47 144 ASP A N 1
ATOM 1174 C CA . ASP A 1 144 ? 14.187 -2.046 -24.960 1.00 62.47 144 ASP A CA 1
ATOM 1175 C C . ASP A 1 144 ? 14.332 -0.529 -24.753 1.00 62.47 144 ASP A C 1
ATOM 1177 O O . ASP A 1 144 ? 14.477 0.230 -25.711 1.00 62.47 144 ASP A O 1
ATOM 1181 N N . CYS A 1 145 ? 14.238 -0.037 -23.516 1.00 60.12 145 CYS A N 1
ATOM 1182 C CA . CYS A 1 145 ? 14.326 1.397 -23.249 1.00 60.12 145 CYS A CA 1
ATOM 1183 C C . CYS A 1 145 ? 15.654 1.765 -22.582 1.00 60.12 145 CYS A C 1
ATOM 1185 O O . CYS A 1 145 ? 15.921 1.380 -21.446 1.00 60.12 145 CYS A O 1
ATOM 1187 N N . SER A 1 146 ? 16.452 2.573 -23.281 1.00 64.56 146 SER A N 1
ATOM 1188 C CA . SER A 1 146 ? 17.500 3.389 -22.668 1.00 64.56 146 SER A CA 1
ATOM 1189 C C . SER A 1 146 ? 16.812 4.543 -21.937 1.00 64.56 146 SER A C 1
ATOM 1191 O O . SER A 1 146 ? 16.183 5.397 -22.564 1.00 64.56 146 SER A O 1
ATOM 1193 N N . PHE A 1 147 ? 16.864 4.526 -20.608 1.00 66.81 147 PHE A N 1
ATOM 1194 C CA . PHE A 1 147 ? 16.427 5.639 -19.772 1.00 66.81 147 PHE A CA 1
ATOM 1195 C C . PHE A 1 147 ? 17.647 6.353 -19.204 1.00 66.81 147 PHE A C 1
ATOM 1197 O O . PHE A 1 147 ? 18.702 5.754 -19.030 1.00 66.81 147 PHE A O 1
ATOM 1204 N N . ASP A 1 148 ? 17.494 7.642 -18.918 1.00 77.81 148 ASP A N 1
ATOM 1205 C CA . ASP A 1 148 ? 18.521 8.395 -18.211 1.00 77.81 148 ASP A CA 1
ATOM 1206 C C . ASP A 1 148 ? 18.569 7.929 -16.746 1.00 77.81 148 ASP A C 1
ATOM 1208 O O . ASP A 1 148 ? 17.660 8.215 -15.954 1.00 77.81 148 ASP A O 1
ATOM 1212 N N . ASP A 1 149 ? 19.640 7.222 -16.384 1.00 80.88 149 ASP A N 1
ATOM 1213 C CA . ASP A 1 149 ? 19.898 6.716 -15.032 1.00 80.88 149 ASP A CA 1
ATOM 1214 C C . ASP A 1 149 ? 19.819 7.810 -13.964 1.00 80.88 149 ASP A C 1
ATOM 1216 O O . ASP A 1 149 ? 19.394 7.569 -12.827 1.00 80.88 149 ASP A O 1
ATOM 1220 N N . ARG A 1 150 ? 20.172 9.049 -14.326 1.00 83.19 150 ARG A N 1
ATOM 1221 C CA . ARG A 1 150 ? 20.102 10.200 -13.427 1.00 83.19 150 ARG A CA 1
ATOM 1222 C C . ARG A 1 150 ? 18.660 10.598 -13.137 1.00 83.19 150 ARG A C 1
ATOM 1224 O O . ARG A 1 150 ? 18.352 10.964 -12.000 1.00 83.19 150 ARG A O 1
ATOM 1231 N N . LEU A 1 151 ? 17.776 10.535 -14.134 1.00 85.19 151 LEU A N 1
ATOM 1232 C CA . LEU A 1 151 ? 16.352 10.823 -13.946 1.00 85.19 151 LEU A CA 1
ATOM 1233 C C . LEU A 1 151 ? 15.691 9.754 -13.079 1.00 85.19 151 LEU A C 1
ATOM 1235 O O . LEU A 1 151 ? 14.928 10.097 -12.176 1.00 85.19 151 LEU A O 1
ATOM 1239 N N . LEU A 1 152 ? 16.029 8.484 -13.304 1.00 86.69 152 LEU A N 1
ATOM 1240 C CA . LEU A 1 152 ? 15.494 7.370 -12.527 1.00 86.69 152 LEU A CA 1
ATOM 1241 C C . LEU A 1 152 ? 15.944 7.437 -11.062 1.00 86.69 152 LEU A C 1
ATOM 1243 O O . LEU A 1 152 ? 15.108 7.408 -10.157 1.00 86.69 152 LEU A O 1
ATOM 1247 N N . SER A 1 153 ? 17.239 7.661 -10.831 1.00 87.56 153 SER A N 1
ATOM 1248 C CA . SER A 1 153 ? 17.796 7.871 -9.488 1.00 87.56 153 SER A CA 1
ATOM 1249 C C . SER A 1 153 ? 17.158 9.075 -8.791 1.00 87.56 153 SER A C 1
ATOM 1251 O O . SER A 1 153 ? 16.812 9.020 -7.612 1.00 87.56 153 SER A O 1
ATOM 1253 N N . SER A 1 154 ? 16.948 10.176 -9.524 1.00 89.25 154 SER A N 1
ATOM 1254 C CA . SER A 1 154 ? 16.280 11.363 -8.985 1.00 89.25 154 SER A CA 1
ATOM 1255 C C . SER A 1 154 ? 14.820 11.090 -8.620 1.00 89.25 154 SER A C 1
ATOM 1257 O O . SER A 1 154 ? 14.359 11.571 -7.585 1.00 89.25 154 SER A O 1
ATOM 1259 N N . ALA A 1 155 ? 14.094 10.317 -9.431 1.00 90.19 155 ALA A N 1
ATOM 1260 C CA . ALA A 1 155 ? 12.713 9.942 -9.152 1.00 90.19 155 ALA A CA 1
ATOM 1261 C C . ALA A 1 155 ? 12.607 9.067 -7.893 1.00 90.19 155 ALA A C 1
ATOM 1263 O O . ALA A 1 155 ? 11.753 9.327 -7.047 1.00 90.19 155 ALA A O 1
ATOM 1264 N N . ILE A 1 156 ? 13.512 8.099 -7.724 1.00 92.81 156 ILE A N 1
ATOM 1265 C CA . ILE A 1 156 ? 13.581 7.252 -6.526 1.00 92.81 156 ILE A CA 1
ATOM 1266 C C . ILE A 1 156 ? 13.918 8.084 -5.283 1.00 92.81 156 ILE A C 1
ATOM 1268 O O . ILE A 1 156 ? 13.242 7.974 -4.260 1.00 92.81 156 ILE A O 1
ATOM 1272 N N . ALA A 1 157 ? 14.909 8.974 -5.371 1.00 93.19 157 ALA A N 1
ATOM 1273 C CA . ALA A 1 157 ? 15.267 9.857 -4.263 1.00 93.19 157 ALA A CA 1
ATOM 1274 C C . ALA A 1 157 ? 14.094 10.767 -3.854 1.00 93.19 157 ALA A C 1
ATOM 1276 O O . ALA A 1 157 ? 13.792 10.895 -2.666 1.00 93.19 157 ALA A O 1
ATOM 1277 N N . LYS A 1 158 ? 13.389 11.350 -4.834 1.00 92.38 158 LYS A N 1
ATOM 1278 C CA . LYS A 1 158 ? 12.178 12.146 -4.585 1.00 92.38 158 LYS A CA 1
ATOM 1279 C C . LYS A 1 158 ? 11.079 11.314 -3.943 1.00 92.38 158 LYS A C 1
ATOM 1281 O O . LYS A 1 158 ? 10.454 11.791 -3.008 1.00 92.38 158 LYS A O 1
ATOM 1286 N N . TYR A 1 159 ? 10.871 10.080 -4.392 1.00 94.12 159 TYR A N 1
ATOM 1287 C CA . TYR A 1 159 ? 9.884 9.184 -3.799 1.00 94.12 159 TYR A CA 1
ATOM 1288 C C . TYR A 1 159 ? 10.172 8.928 -2.312 1.00 94.12 159 TYR A C 1
ATOM 1290 O O . TYR A 1 159 ? 9.294 9.113 -1.471 1.00 94.12 159 TYR A O 1
ATOM 1298 N N . LYS A 1 160 ? 11.421 8.597 -1.959 1.00 95.31 160 LYS A N 1
ATOM 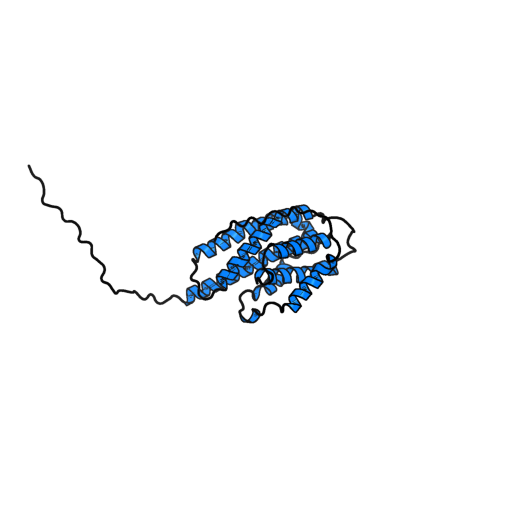1299 C CA . LYS A 1 160 ? 11.820 8.414 -0.553 1.00 95.31 160 LYS A CA 1
ATOM 1300 C C . LYS A 1 160 ? 11.564 9.673 0.281 1.00 95.31 160 LYS A C 1
ATOM 1302 O O . LYS A 1 160 ? 11.015 9.587 1.374 1.00 95.31 160 LYS A O 1
ATOM 1307 N N . GLN A 1 161 ? 11.936 10.841 -0.241 1.00 94.25 161 GLN A N 1
ATOM 1308 C CA . GLN A 1 161 ? 11.865 12.101 0.505 1.00 94.25 161 GLN A CA 1
ATOM 1309 C C . GLN A 1 161 ? 10.469 12.723 0.584 1.00 94.25 161 GLN A C 1
ATOM 1311 O O . GLN A 1 161 ? 10.165 13.355 1.585 1.00 94.25 161 GLN A O 1
ATOM 1316 N N . GLN A 1 162 ? 9.660 12.611 -0.468 1.00 93.12 162 GLN A N 1
ATOM 1317 C CA . GLN A 1 162 ? 8.382 13.325 -0.587 1.00 93.12 162 GLN A CA 1
ATOM 1318 C C . GLN A 1 162 ? 7.172 12.429 -0.340 1.00 93.12 162 GLN A C 1
ATOM 1320 O O . GLN A 1 162 ? 6.113 12.942 -0.015 1.00 93.12 162 GLN A O 1
ATOM 1325 N N . VAL A 1 163 ? 7.304 11.112 -0.520 1.00 94.75 163 VAL A N 1
ATOM 1326 C CA . VAL A 1 163 ? 6.203 10.165 -0.303 1.00 94.75 163 VAL A CA 1
ATOM 1327 C C . VAL A 1 163 ? 6.432 9.398 0.987 1.00 94.75 163 VAL A C 1
ATOM 1329 O O . VAL A 1 163 ? 5.656 9.536 1.926 1.00 94.75 163 VAL A O 1
ATOM 1332 N N . LEU A 1 164 ? 7.503 8.600 1.055 1.00 95.88 164 LEU A N 1
ATOM 1333 C CA . LEU A 1 164 ? 7.707 7.696 2.192 1.00 95.88 164 LEU A CA 1
ATOM 1334 C C . LEU A 1 164 ? 7.953 8.458 3.488 1.00 95.88 164 LEU A C 1
ATOM 1336 O O . LEU A 1 164 ? 7.352 8.125 4.503 1.00 95.88 164 LEU A O 1
ATOM 1340 N N . LYS A 1 165 ? 8.781 9.504 3.444 1.00 94.81 165 LYS A N 1
ATOM 1341 C CA . LYS A 1 165 ? 9.041 10.327 4.622 1.00 94.81 165 LYS A CA 1
ATOM 1342 C C . LYS A 1 165 ? 7.789 11.064 5.105 1.00 94.81 165 LYS A C 1
ATOM 1344 O O . LYS A 1 165 ? 7.524 11.051 6.294 1.00 94.81 165 LYS A O 1
ATOM 1349 N N . GLU A 1 166 ? 7.001 11.654 4.207 1.00 94.19 166 GLU A N 1
ATOM 1350 C CA . GLU A 1 166 ? 5.750 12.335 4.586 1.00 94.19 166 GLU A CA 1
ATOM 1351 C C . GLU A 1 166 ? 4.734 11.356 5.192 1.00 94.19 166 GLU A C 1
ATOM 1353 O O . GLU A 1 166 ? 4.076 11.671 6.183 1.00 94.19 166 GLU A O 1
ATOM 1358 N N . LEU A 1 167 ? 4.633 10.142 4.637 1.00 95.69 167 LEU A N 1
ATOM 1359 C CA . LEU A 1 167 ? 3.816 9.074 5.212 1.00 95.69 167 LEU A CA 1
ATOM 1360 C C . LEU A 1 167 ? 4.326 8.652 6.591 1.00 95.69 167 LEU A C 1
ATOM 1362 O O . LEU A 1 167 ? 3.526 8.525 7.515 1.00 95.69 167 LEU A O 1
ATOM 1366 N N . GLU A 1 168 ? 5.631 8.427 6.738 1.00 94.06 168 GLU A N 1
ATOM 1367 C CA . GLU A 1 168 ? 6.236 8.051 8.016 1.00 94.06 168 GLU A CA 1
ATOM 1368 C C . GLU A 1 168 ? 6.023 9.157 9.052 1.00 94.06 168 GLU A C 1
ATOM 1370 O O . GLU A 1 168 ? 5.428 8.890 10.089 1.00 94.06 168 GLU A O 1
ATOM 1375 N N . ASP A 1 169 ? 6.380 10.405 8.751 1.00 94.44 169 ASP A N 1
ATOM 1376 C CA . ASP A 1 169 ? 6.249 11.543 9.664 1.00 94.44 169 ASP A CA 1
ATOM 1377 C C . ASP A 1 169 ? 4.795 11.731 10.144 1.00 94.44 169 ASP A C 1
ATOM 1379 O O . ASP A 1 169 ? 4.559 11.932 11.339 1.00 94.44 169 ASP A O 1
ATOM 1383 N N . LYS A 1 170 ? 3.803 11.596 9.248 1.00 94.88 170 LYS A N 1
ATOM 1384 C CA . LYS A 1 170 ? 2.374 11.680 9.608 1.00 94.88 170 LYS A CA 1
ATOM 1385 C C . LYS A 1 170 ? 1.911 10.498 10.453 1.00 94.88 170 LYS A C 1
ATOM 1387 O O . LYS A 1 170 ? 1.187 10.690 11.421 1.00 94.88 170 LYS A O 1
ATOM 1392 N N . LEU A 1 171 ? 2.297 9.272 10.104 1.00 94.06 171 LEU A N 1
ATOM 1393 C CA . LEU A 1 171 ? 1.841 8.072 10.816 1.00 94.06 171 LEU A CA 1
ATOM 1394 C C . LEU A 1 171 ? 2.551 7.888 12.165 1.00 94.06 171 LEU A C 1
ATOM 1396 O O . LEU A 1 171 ? 1.977 7.322 13.097 1.00 94.06 171 LEU A O 1
ATOM 1400 N N . MET A 1 172 ? 3.770 8.413 12.304 1.00 92.44 172 MET A N 1
ATOM 1401 C CA . MET A 1 172 ? 4.558 8.353 13.534 1.00 92.44 172 MET A CA 1
ATOM 1402 C C . MET A 1 172 ? 3.889 9.064 14.714 1.00 92.44 172 MET A C 1
ATOM 1404 O O . MET A 1 172 ? 4.157 8.694 15.858 1.00 92.44 172 MET A O 1
ATOM 1408 N N . SER A 1 173 ? 2.986 10.023 14.473 1.00 91.50 173 SER A N 1
ATOM 1409 C CA . SER A 1 173 ? 2.244 10.699 15.546 1.00 91.50 173 SER A CA 1
ATOM 1410 C C . SER A 1 173 ? 1.290 9.780 16.314 1.00 91.50 173 SER A C 1
ATOM 1412 O O . SER A 1 173 ? 0.863 10.147 17.403 1.00 91.50 173 SER A O 1
ATOM 1414 N N . ALA A 1 174 ? 0.935 8.621 15.751 1.00 92.44 174 ALA A N 1
ATOM 1415 C CA . ALA A 1 174 ? 0.058 7.624 16.369 1.00 92.44 174 ALA A CA 1
ATOM 1416 C C . ALA A 1 174 ? 0.714 6.232 16.423 1.00 92.44 174 ALA A C 1
ATOM 1418 O O . ALA A 1 174 ? 0.036 5.201 16.419 1.00 92.44 174 ALA A O 1
ATOM 1419 N N . LYS A 1 175 ? 2.051 6.185 16.446 1.00 92.00 175 LYS A N 1
ATOM 1420 C CA . LYS A 1 175 ? 2.812 4.931 16.464 1.00 92.00 175 LYS A CA 1
ATOM 1421 C C . LYS A 1 175 ? 2.386 4.019 17.619 1.00 92.00 175 LYS A C 1
ATOM 1423 O O . LYS A 1 175 ? 2.133 2.836 17.398 1.00 92.00 175 LYS A O 1
ATOM 1428 N N . ASP A 1 176 ? 2.261 4.579 18.815 1.00 92.38 176 ASP A N 1
ATOM 1429 C CA . ASP A 1 176 ? 1.826 3.895 20.034 1.00 92.38 176 ASP A CA 1
ATOM 1430 C C . ASP A 1 176 ? 0.449 3.233 19.880 1.00 92.38 176 ASP A C 1
ATOM 1432 O O . ASP A 1 176 ? 0.254 2.105 20.328 1.00 92.38 176 ASP A O 1
ATOM 1436 N N . VAL A 1 177 ? -0.483 3.884 19.176 1.00 90.62 177 VAL A N 1
ATOM 1437 C CA . VAL A 1 177 ? -1.811 3.324 18.877 1.00 90.62 177 VAL A CA 1
ATOM 1438 C C . VAL A 1 177 ? -1.695 2.109 17.957 1.00 90.62 177 VAL A C 1
ATOM 1440 O O . VAL A 1 177 ? -2.309 1.075 18.218 1.00 90.62 177 VAL A O 1
ATOM 1443 N N . SER A 1 178 ? -0.885 2.201 16.898 1.00 90.38 178 SER A N 1
ATOM 1444 C CA . SER A 1 178 ? -0.690 1.074 15.978 1.00 90.38 178 SER A CA 1
ATOM 1445 C C . SER A 1 178 ? -0.028 -0.129 16.665 1.00 90.38 178 SER A C 1
ATOM 1447 O O . SER A 1 178 ? -0.470 -1.263 16.478 1.00 90.38 178 SER A O 1
ATOM 1449 N N . GLU A 1 179 ? 0.972 0.106 17.521 1.00 92.50 179 GLU A N 1
ATOM 1450 C CA . GLU A 1 179 ? 1.654 -0.938 18.297 1.00 92.50 179 GLU A CA 1
ATOM 1451 C C . GLU A 1 179 ? 0.724 -1.566 19.342 1.00 92.50 179 GLU A C 1
ATOM 1453 O O . GLU A 1 179 ? 0.704 -2.787 19.491 1.00 92.50 179 GLU A O 1
ATOM 1458 N N . LEU A 1 180 ? -0.117 -0.764 20.008 1.00 89.38 180 LEU A N 1
ATOM 1459 C CA . LEU A 1 180 ? -1.147 -1.260 20.927 1.00 89.38 180 LEU A CA 1
ATOM 1460 C C . LEU A 1 180 ? -2.153 -2.178 20.216 1.00 89.38 180 LEU A C 1
ATOM 1462 O O . LEU A 1 180 ? -2.609 -3.173 20.784 1.00 89.38 180 LEU A O 1
ATOM 1466 N N . ASN A 1 181 ? -2.449 -1.885 18.950 1.00 88.44 181 ASN A N 1
ATOM 1467 C CA . ASN A 1 181 ? -3.281 -2.720 18.085 1.00 88.44 181 ASN A CA 1
ATOM 1468 C C . ASN A 1 181 ? -2.531 -3.963 17.549 1.00 88.44 181 ASN A C 1
ATOM 1470 O O . ASN A 1 181 ? -3.093 -4.817 16.851 1.00 88.44 181 ASN A O 1
ATOM 1474 N N . GLY A 1 182 ? -1.270 -4.131 17.954 1.00 89.00 182 GLY A N 1
ATOM 1475 C CA . GLY A 1 182 ? -0.420 -5.277 17.667 1.00 89.00 182 GLY A CA 1
ATOM 1476 C C . GLY A 1 182 ? 0.256 -5.207 16.305 1.00 89.00 182 GLY A C 1
ATOM 1477 O O . GLY A 1 182 ? 0.453 -6.255 15.693 1.00 89.00 182 GLY A O 1
ATOM 1478 N N . PHE A 1 183 ? 0.552 -4.000 15.818 1.00 92.00 183 PHE A N 1
ATOM 1479 C CA . PHE A 1 183 ? 1.454 -3.801 14.690 1.00 92.00 183 PHE A CA 1
ATOM 1480 C C . PHE A 1 183 ? 2.897 -4.107 15.104 1.00 92.00 183 PHE A C 1
ATOM 1482 O O . PHE A 1 183 ? 3.422 -3.515 16.045 1.00 92.00 183 PHE A O 1
ATOM 1489 N N . GLU A 1 184 ? 3.560 -4.982 14.352 1.00 92.19 184 GLU A N 1
ATOM 1490 C CA . GLU A 1 184 ? 4.975 -5.311 14.526 1.00 92.19 184 GLU A CA 1
ATOM 1491 C C . GLU A 1 184 ? 5.731 -5.012 13.228 1.00 92.19 184 GLU A C 1
ATOM 1493 O O . GLU A 1 184 ? 5.629 -5.758 12.250 1.00 92.19 184 GLU A O 1
ATOM 1498 N N . ARG A 1 185 ? 6.494 -3.908 13.206 1.00 91.56 185 ARG A N 1
ATOM 1499 C CA . ARG A 1 185 ? 7.142 -3.392 11.983 1.00 91.56 185 ARG A CA 1
ATOM 1500 C C . ARG A 1 185 ? 7.996 -4.443 11.277 1.00 91.56 185 ARG A C 1
ATOM 1502 O O . ARG A 1 185 ? 7.874 -4.591 10.067 1.00 91.56 185 ARG A O 1
ATOM 1509 N N . GLU A 1 186 ? 8.841 -5.160 12.014 1.00 91.56 186 GLU A N 1
ATOM 1510 C CA . GLU A 1 186 ? 9.779 -6.140 11.447 1.00 91.56 186 GLU A CA 1
ATOM 1511 C C . GLU A 1 186 ? 9.048 -7.350 10.852 1.00 91.56 186 GLU A C 1
ATOM 1513 O O . GLU A 1 186 ? 9.291 -7.718 9.701 1.00 91.56 186 GLU A O 1
ATOM 1518 N N . THR A 1 187 ? 8.089 -7.910 11.594 1.00 90.56 187 THR A N 1
ATOM 1519 C CA . THR A 1 187 ? 7.257 -9.036 11.153 1.00 90.56 187 THR A CA 1
ATOM 1520 C C . THR A 1 187 ? 6.462 -8.676 9.898 1.00 90.56 187 THR A C 1
ATOM 1522 O O . THR A 1 187 ? 6.449 -9.427 8.919 1.00 90.56 187 THR A O 1
ATOM 1525 N N . VAL A 1 188 ? 5.813 -7.507 9.888 1.00 90.81 188 VAL A N 1
ATOM 1526 C CA . VAL A 1 188 ? 5.040 -7.041 8.730 1.00 90.81 188 VAL A CA 1
ATOM 1527 C C . VAL A 1 188 ? 5.960 -6.771 7.542 1.00 90.81 188 VAL A C 1
ATOM 1529 O O . VAL A 1 188 ? 5.678 -7.259 6.451 1.00 90.81 188 VAL A O 1
ATOM 1532 N N . ALA A 1 189 ? 7.076 -6.064 7.734 1.00 91.88 189 ALA A N 1
ATOM 1533 C CA . ALA A 1 189 ? 8.021 -5.759 6.661 1.00 91.88 189 ALA A CA 1
ATOM 1534 C C . ALA A 1 189 ? 8.602 -7.027 6.018 1.00 91.88 189 ALA A C 1
ATOM 1536 O O . ALA A 1 189 ? 8.697 -7.093 4.794 1.00 91.88 189 ALA A O 1
ATOM 1537 N N . SER A 1 190 ? 8.928 -8.053 6.813 1.00 91.38 190 SER A N 1
ATOM 1538 C CA . SER A 1 190 ? 9.420 -9.336 6.301 1.00 91.38 190 SER A CA 1
ATOM 1539 C C . SER A 1 190 ? 8.373 -10.045 5.435 1.00 91.38 190 SER A C 1
ATOM 1541 O O . SER A 1 190 ? 8.669 -10.397 4.294 1.00 91.38 190 SER A O 1
ATOM 1543 N N . ASN A 1 191 ? 7.133 -10.173 5.921 1.00 88.88 191 ASN A N 1
ATOM 1544 C CA . ASN A 1 191 ? 6.046 -10.804 5.163 1.00 88.88 191 ASN A CA 1
ATOM 1545 C C . ASN A 1 191 ? 5.706 -10.027 3.882 1.00 88.88 191 ASN A C 1
ATOM 1547 O O . ASN A 1 191 ? 5.436 -10.605 2.830 1.00 88.88 191 ASN A O 1
ATOM 1551 N N . VAL A 1 192 ? 5.720 -8.697 3.966 1.00 90.75 192 VAL A N 1
ATOM 1552 C CA . VAL A 1 192 ? 5.499 -7.812 2.823 1.00 90.75 192 VAL A CA 1
ATOM 1553 C C . VAL A 1 192 ? 6.628 -7.964 1.807 1.00 90.75 192 VAL A C 1
ATOM 1555 O O . VAL A 1 192 ? 6.342 -8.078 0.620 1.00 90.75 192 VAL A O 1
ATOM 1558 N N . SER A 1 193 ? 7.890 -8.011 2.239 1.00 92.06 193 SER A N 1
ATOM 1559 C CA . SER A 1 193 ? 9.042 -8.203 1.350 1.00 92.06 193 SER A CA 1
ATOM 1560 C C . SER A 1 193 ? 8.870 -9.435 0.465 1.00 92.06 193 SER A C 1
ATOM 1562 O O . SER A 1 193 ? 9.006 -9.337 -0.755 1.00 92.06 193 SER A O 1
ATOM 1564 N N . ASP A 1 194 ? 8.434 -10.559 1.039 1.00 89.06 194 AS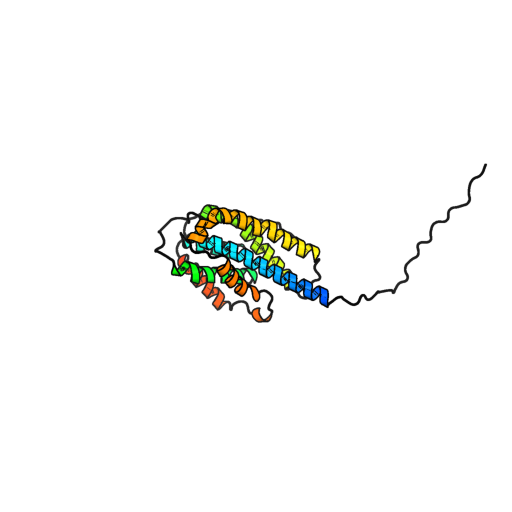P A N 1
ATOM 1565 C CA . ASP A 1 194 ? 8.156 -11.784 0.282 1.00 89.06 194 ASP A CA 1
ATOM 1566 C C . ASP A 1 194 ? 7.076 -11.596 -0.795 1.00 89.06 194 ASP A C 1
ATOM 1568 O O . ASP A 1 194 ? 7.197 -12.129 -1.900 1.00 89.06 194 ASP A O 1
ATOM 1572 N N . LEU A 1 195 ? 6.049 -10.784 -0.521 1.00 89.12 195 LEU A N 1
ATOM 1573 C CA . LEU A 1 195 ? 5.014 -10.451 -1.501 1.00 89.12 195 LEU A CA 1
ATOM 1574 C C . LEU A 1 195 ? 5.538 -9.575 -2.644 1.00 89.12 195 LEU A C 1
ATOM 1576 O O . LEU A 1 195 ? 4.934 -9.585 -3.716 1.00 89.12 195 LEU A O 1
ATOM 1580 N N . TRP A 1 196 ? 6.634 -8.843 -2.453 1.00 92.75 196 TRP A N 1
ATOM 1581 C CA . TRP A 1 196 ? 7.213 -7.947 -3.455 1.00 92.75 196 TRP A CA 1
ATOM 1582 C C . TRP A 1 196 ? 8.389 -8.548 -4.235 1.00 92.75 196 TRP A C 1
ATOM 1584 O O . TRP A 1 196 ? 8.651 -8.078 -5.340 1.00 92.75 196 TRP A O 1
ATOM 1594 N N . LYS A 1 197 ? 9.045 -9.607 -3.734 1.00 88.94 197 LYS A N 1
ATOM 1595 C CA . LYS A 1 197 ? 10.209 -10.250 -4.384 1.00 88.94 197 LYS A CA 1
ATOM 1596 C C . LYS A 1 197 ? 9.992 -10.553 -5.868 1.00 88.94 197 LYS A C 1
ATOM 1598 O O . LYS A 1 197 ? 10.837 -10.220 -6.686 1.00 88.94 197 LYS A O 1
ATOM 1603 N N . SER A 1 198 ? 8.822 -11.081 -6.228 1.00 86.62 198 SER A N 1
ATOM 1604 C CA . SER A 1 198 ? 8.510 -11.449 -7.614 1.00 86.62 198 SER A CA 1
ATOM 1605 C C . SER A 1 198 ? 7.951 -10.312 -8.479 1.00 86.62 198 SER A C 1
ATOM 1607 O O . SER A 1 198 ? 7.290 -10.553 -9.490 1.00 86.62 198 SER A O 1
ATOM 1609 N N . LEU A 1 199 ? 8.150 -9.044 -8.094 1.00 88.94 199 LEU A N 1
ATOM 1610 C CA . LEU A 1 199 ? 7.625 -7.890 -8.836 1.00 88.94 199 LEU A CA 1
ATOM 1611 C C . LEU A 1 199 ? 8.133 -7.829 -10.284 1.00 88.94 199 LEU A C 1
ATOM 1613 O O . LEU A 1 199 ? 7.383 -7.386 -11.156 1.00 88.94 199 LEU A O 1
ATOM 1617 N N . PHE A 1 200 ? 9.370 -8.250 -10.547 1.00 85.38 200 PHE A N 1
ATOM 1618 C CA . PHE A 1 200 ? 9.990 -8.200 -11.877 1.00 85.38 200 PHE A CA 1
ATOM 1619 C C . PHE A 1 200 ? 10.148 -9.570 -12.549 1.00 85.38 200 PHE A C 1
ATOM 1621 O O . PHE A 1 200 ? 10.583 -9.615 -13.697 1.00 85.38 200 PHE A O 1
ATOM 1628 N N . ASP A 1 201 ? 9.754 -10.655 -11.882 1.00 82.69 201 ASP A N 1
ATOM 1629 C CA . ASP A 1 201 ? 9.844 -12.009 -12.428 1.00 82.69 201 ASP A CA 1
ATOM 1630 C C . ASP A 1 201 ? 8.859 -12.181 -13.593 1.00 82.69 201 ASP A C 1
ATOM 1632 O O . ASP A 1 201 ? 7.655 -11.944 -13.454 1.00 82.69 201 ASP A O 1
ATOM 1636 N N . GLU A 1 202 ? 9.366 -12.603 -14.752 1.00 63.84 202 GLU A N 1
ATOM 1637 C CA . GLU A 1 202 ? 8.560 -12.776 -15.968 1.00 63.84 202 GLU A CA 1
ATOM 1638 C C . GLU A 1 202 ? 7.652 -14.013 -15.902 1.00 63.84 202 GLU A C 1
ATOM 1640 O O . GLU A 1 202 ? 6.522 -13.954 -16.381 1.00 63.84 202 GLU A O 1
ATOM 1645 N N . GLU A 1 203 ? 8.091 -15.092 -15.242 1.00 50.97 203 GLU A N 1
ATOM 1646 C CA . GLU A 1 203 ? 7.276 -16.297 -14.995 1.00 50.97 203 GLU A CA 1
ATOM 1647 C C . GLU A 1 203 ? 6.255 -16.103 -13.866 1.00 50.97 203 GLU A C 1
ATOM 1649 O O . GLU A 1 203 ? 5.148 -16.630 -13.935 1.00 50.97 203 GLU A O 1
ATOM 1654 N N . ALA A 1 204 ? 6.554 -15.263 -12.867 1.00 49.94 204 ALA A N 1
ATOM 1655 C CA . ALA A 1 204 ? 5.548 -14.817 -11.896 1.00 49.94 204 ALA A CA 1
ATOM 1656 C C . ALA A 1 204 ? 4.578 -13.773 -12.490 1.00 49.94 204 ALA A C 1
ATOM 1658 O O . ALA A 1 204 ? 3.709 -13.253 -11.786 1.00 49.94 204 ALA A O 1
ATOM 1659 N N . GLY A 1 205 ? 4.755 -13.447 -13.777 1.00 43.53 205 GLY A N 1
ATOM 1660 C CA . GLY A 1 205 ? 3.922 -12.570 -14.588 1.00 43.53 205 GLY A CA 1
ATOM 1661 C C . GLY A 1 205 ? 2.562 -13.158 -14.960 1.00 43.53 205 GLY A C 1
ATOM 1662 O O . GLY A 1 205 ? 1.758 -12.441 -15.559 1.00 43.53 205 GLY A O 1
ATOM 1663 N N . GLU A 1 206 ? 2.251 -14.395 -14.557 1.00 46.84 206 GLU A N 1
ATOM 1664 C CA . GLU A 1 206 ? 0.858 -14.790 -14.369 1.00 46.84 206 GLU A CA 1
ATOM 1665 C C . GLU A 1 206 ? 0.285 -13.945 -13.229 1.00 46.84 206 GLU A C 1
ATOM 1667 O O . GLU A 1 206 ? 0.312 -14.311 -12.051 1.00 46.84 206 GLU A O 1
ATOM 1672 N N . SER A 1 207 ? -0.224 -12.767 -13.611 1.00 52.75 207 SER A N 1
ATOM 1673 C CA . SER A 1 207 ? -1.188 -12.000 -12.830 1.00 52.75 207 SER A CA 1
ATOM 1674 C C . SER A 1 207 ? -2.078 -12.986 -12.097 1.00 52.75 207 SER A C 1
ATOM 1676 O O . SER A 1 207 ? -2.568 -13.919 -12.746 1.00 52.75 207 SER A O 1
ATOM 1678 N N . THR A 1 208 ? -2.275 -12.796 -10.787 1.00 54.59 208 THR A N 1
ATOM 1679 C CA . THR A 1 208 ? -3.210 -13.614 -10.001 1.00 54.59 208 THR A CA 1
ATOM 1680 C C . THR A 1 208 ? -4.406 -13.944 -10.889 1.00 54.59 208 THR A C 1
ATOM 1682 O O . THR A 1 208 ? -5.019 -12.984 -11.375 1.00 54.59 208 THR A O 1
ATOM 1685 N N . PRO A 1 209 ? -4.724 -15.231 -11.144 1.00 60.09 209 PRO A N 1
ATOM 1686 C CA . PRO A 1 209 ? -5.828 -15.578 -12.024 1.00 60.09 209 PRO A CA 1
ATOM 1687 C C . PRO A 1 209 ? -7.026 -14.722 -11.633 1.00 60.09 209 PRO A C 1
ATOM 1689 O O . PRO A 1 209 ? -7.293 -14.570 -10.440 1.00 60.09 209 PRO A O 1
ATOM 1692 N N . GLU A 1 210 ? -7.706 -14.102 -12.593 1.00 63.28 210 GLU A N 1
ATOM 1693 C CA . GLU A 1 210 ? -8.746 -13.091 -12.331 1.00 63.28 210 GLU A CA 1
ATOM 1694 C C . GLU A 1 210 ? -9.784 -13.563 -11.288 1.00 63.28 210 GLU A C 1
ATOM 1696 O O . GLU A 1 210 ? -10.286 -12.789 -10.467 1.00 63.28 210 GLU A O 1
ATOM 1701 N N . VAL A 1 211 ? -9.996 -14.880 -11.240 1.00 59.03 211 VAL A N 1
ATOM 1702 C CA . VAL A 1 211 ? -10.753 -15.628 -10.231 1.00 59.03 211 VAL A CA 1
ATOM 1703 C C . VAL A 1 211 ? -10.200 -15.468 -8.805 1.00 59.03 211 VAL A C 1
ATOM 1705 O O . VAL A 1 211 ? -10.950 -15.156 -7.882 1.00 59.03 211 VAL A O 1
ATOM 1708 N N . ALA A 1 212 ? -8.899 -15.659 -8.590 1.00 72.12 212 ALA A N 1
ATOM 1709 C CA . ALA A 1 212 ? -8.257 -15.495 -7.287 1.00 72.12 212 ALA A CA 1
ATOM 1710 C C . ALA A 1 212 ? -8.235 -14.022 -6.841 1.00 72.12 212 ALA A C 1
ATOM 1712 O O . ALA A 1 212 ? -8.476 -13.744 -5.667 1.00 72.12 212 ALA A O 1
ATOM 1713 N N . ARG A 1 213 ? -8.082 -13.066 -7.769 1.00 73.69 213 ARG A N 1
ATOM 1714 C CA . ARG A 1 213 ? -8.243 -11.636 -7.458 1.00 73.69 213 ARG A CA 1
ATOM 1715 C C . ARG A 1 213 ? -9.675 -11.315 -7.027 1.00 73.69 213 ARG A C 1
ATOM 1717 O O . ARG A 1 213 ? -9.878 -10.660 -6.008 1.00 73.69 213 ARG A O 1
ATOM 1724 N N . SER A 1 214 ? -10.664 -11.792 -7.779 1.00 73.62 214 SER A N 1
ATOM 1725 C CA . SER A 1 214 ? -12.085 -11.616 -7.456 1.00 73.62 214 SER A CA 1
ATOM 1726 C C . SER A 1 214 ? -12.428 -12.217 -6.094 1.00 73.62 214 SER A C 1
ATOM 1728 O O . SER A 1 214 ? -13.156 -11.605 -5.317 1.00 73.62 214 SER A O 1
ATOM 1730 N N . ARG A 1 215 ? -11.838 -13.370 -5.755 1.00 80.06 215 ARG A N 1
ATOM 1731 C CA . ARG A 1 215 ? -11.979 -13.988 -4.433 1.00 80.06 215 ARG A CA 1
ATOM 1732 C C . ARG A 1 215 ? -11.392 -13.118 -3.321 1.00 80.06 215 ARG A C 1
ATOM 1734 O O . ARG A 1 215 ? -12.058 -12.948 -2.308 1.00 80.06 215 ARG A O 1
ATOM 1741 N N . ILE A 1 216 ? -10.199 -12.548 -3.513 1.00 82.44 216 ILE A N 1
ATOM 1742 C CA . ILE A 1 216 ? -9.586 -11.622 -2.545 1.00 82.44 216 ILE A CA 1
ATOM 1743 C C . ILE A 1 216 ? -10.472 -10.390 -2.338 1.00 82.44 216 ILE A C 1
ATOM 1745 O O . ILE A 1 216 ? -10.744 -10.015 -1.203 1.00 82.44 216 ILE A O 1
ATOM 1749 N N . LEU A 1 217 ? -10.954 -9.776 -3.424 1.00 79.94 217 LEU A N 1
ATOM 1750 C CA . LEU A 1 217 ? -11.836 -8.608 -3.347 1.00 79.94 217 LEU A CA 1
ATOM 1751 C C . LEU A 1 217 ? -13.148 -8.938 -2.632 1.00 79.94 217 LEU A C 1
ATOM 1753 O O . LEU A 1 217 ? -13.603 -8.155 -1.803 1.00 79.94 217 LEU A O 1
ATOM 1757 N N . SER A 1 218 ? -13.735 -10.097 -2.934 1.00 78.38 218 SER A N 1
ATOM 1758 C CA . SER A 1 218 ? -14.945 -10.565 -2.266 1.00 78.38 218 SER A CA 1
ATOM 1759 C C . SER A 1 218 ? -14.699 -10.803 -0.777 1.00 78.38 218 SER A C 1
ATOM 1761 O O . SER A 1 218 ? -15.467 -10.303 0.027 1.00 78.38 218 SER A O 1
ATOM 1763 N N . ASP A 1 219 ? -13.638 -11.514 -0.389 1.00 82.50 219 ASP A N 1
ATOM 1764 C CA . ASP A 1 219 ? -13.332 -11.793 1.025 1.00 82.50 219 ASP A CA 1
ATOM 1765 C C . ASP A 1 219 ? -13.007 -10.512 1.813 1.00 82.50 219 ASP A C 1
ATOM 1767 O O . ASP A 1 219 ? -13.478 -10.342 2.935 1.00 82.50 219 ASP A O 1
ATOM 1771 N N . LEU A 1 220 ? -12.266 -9.572 1.210 1.00 82.56 220 LEU A N 1
ATOM 1772 C CA . LEU A 1 220 ? -11.948 -8.283 1.831 1.00 82.56 220 LEU A CA 1
ATOM 1773 C C . LEU A 1 220 ? -13.174 -7.393 2.002 1.00 82.56 220 LEU A C 1
ATOM 1775 O O . LEU A 1 220 ? -13.348 -6.794 3.057 1.00 82.56 220 LEU A O 1
ATOM 1779 N N . PHE A 1 221 ? -13.997 -7.251 0.962 1.00 79.75 221 PHE A N 1
ATOM 1780 C CA . PHE A 1 221 ? -15.009 -6.194 0.904 1.00 79.75 221 PHE A CA 1
ATOM 1781 C C . PHE A 1 221 ? -16.445 -6.686 1.093 1.00 79.75 221 PHE A C 1
ATOM 1783 O O . PHE A 1 221 ? -17.356 -5.864 1.164 1.00 79.75 221 PHE A O 1
ATOM 1790 N N . GLN A 1 222 ? -16.668 -7.991 1.268 1.00 79.31 222 GLN A N 1
ATOM 1791 C CA . GLN A 1 222 ? -17.962 -8.527 1.698 1.00 79.31 222 GLN A CA 1
ATOM 1792 C C . GLN A 1 222 ? -18.497 -7.863 2.983 1.00 79.31 222 GLN A C 1
ATOM 1794 O O . GLN A 1 222 ? -19.688 -7.553 3.018 1.00 79.31 222 GLN A O 1
ATOM 1799 N N . PRO A 1 223 ? -17.683 -7.556 4.017 1.00 74.25 223 PRO A N 1
ATOM 1800 C CA . PRO A 1 223 ? -18.186 -6.883 5.218 1.00 74.25 223 PRO A CA 1
ATOM 1801 C C . PRO A 1 223 ? -18.792 -5.495 4.955 1.00 74.25 223 PRO A C 1
ATOM 1803 O O . PRO A 1 223 ? -19.587 -5.016 5.755 1.00 74.25 223 PRO A O 1
ATOM 1806 N N . ILE A 1 224 ? -18.438 -4.843 3.843 1.00 74.00 224 ILE A N 1
ATOM 1807 C CA . ILE A 1 224 ? -18.953 -3.520 3.458 1.00 74.00 224 ILE A CA 1
ATOM 1808 C C . ILE A 1 224 ? -19.906 -3.577 2.252 1.00 74.00 224 ILE A C 1
ATOM 1810 O O . ILE A 1 224 ? -20.436 -2.544 1.849 1.00 74.00 224 ILE A O 1
ATOM 1814 N N . SER A 1 225 ? -20.183 -4.756 1.677 1.00 57.44 225 SER A N 1
ATOM 1815 C CA . SER A 1 225 ? -20.939 -4.898 0.419 1.00 57.44 225 SER A CA 1
ATOM 1816 C C . SER A 1 225 ? -22.462 -4.709 0.545 1.00 57.44 225 SER A C 1
ATOM 1818 O O . SER A 1 225 ? -23.196 -5.039 -0.382 1.00 57.44 225 SER A O 1
ATOM 1820 N N . GLY A 1 226 ? -22.946 -4.172 1.668 1.00 53.50 226 GLY A N 1
ATOM 1821 C CA . GLY A 1 226 ? -24.365 -3.881 1.918 1.00 53.50 226 GLY A CA 1
ATOM 1822 C C . GLY A 1 226 ? -24.633 -2.673 2.824 1.00 53.50 226 GLY A C 1
ATOM 1823 O O . GLY A 1 226 ? -25.789 -2.300 2.997 1.00 53.50 226 GLY A O 1
ATOM 1824 N N . HIS A 1 227 ? -23.591 -2.036 3.370 1.00 48.91 227 HIS A N 1
ATOM 1825 C CA . HIS A 1 227 ? -23.713 -0.893 4.273 1.00 48.91 227 HIS A CA 1
ATOM 1826 C C . HIS A 1 227 ? -23.102 0.345 3.614 1.00 48.91 227 HIS A C 1
ATOM 1828 O O . HIS A 1 227 ? -21.885 0.458 3.468 1.00 48.91 227 HIS A O 1
ATOM 1834 N N . SER A 1 228 ? -23.940 1.298 3.203 1.00 42.59 228 SER A N 1
ATOM 1835 C CA . SER A 1 228 ? -23.486 2.650 2.880 1.00 42.59 228 SER A CA 1
ATOM 1836 C C . SER A 1 228 ? -23.159 3.374 4.187 1.00 42.59 228 SER A C 1
ATOM 1838 O O . SER A 1 228 ? -23.969 4.141 4.702 1.00 42.59 228 SER A O 1
ATOM 1840 N N . CYS A 1 229 ? -21.993 3.099 4.772 1.00 42.84 229 CYS A N 1
ATOM 1841 C CA . CYS A 1 229 ? -21.503 3.880 5.902 1.00 42.84 229 CYS A CA 1
ATOM 1842 C C . CYS A 1 229 ? -21.206 5.297 5.391 1.00 42.84 229 CYS A C 1
ATOM 1844 O O . CYS A 1 229 ? -20.252 5.533 4.647 1.00 42.84 229 CYS A O 1
ATOM 1846 N N . HIS A 1 230 ? -22.110 6.220 5.716 1.00 43.94 230 HIS A N 1
ATOM 1847 C CA . HIS A 1 230 ? -22.031 7.636 5.393 1.00 43.94 230 HIS A CA 1
ATOM 1848 C C . HIS A 1 230 ? -20.881 8.283 6.171 1.00 43.94 230 HIS A C 1
ATOM 1850 O O . HIS A 1 230 ? -21.062 8.811 7.260 1.00 43.94 230 HIS A O 1
ATOM 1856 N N . GLY A 1 231 ? -19.692 8.258 5.581 1.00 40.97 231 GLY A N 1
ATOM 1857 C CA . GLY A 1 231 ? -18.621 9.195 5.874 1.00 40.97 231 GLY A CA 1
ATOM 1858 C C . GLY A 1 231 ? -18.244 9.864 4.564 1.00 40.97 231 GLY A C 1
ATOM 1859 O O . GLY A 1 231 ? -17.522 9.281 3.757 1.00 40.97 231 GLY A O 1
ATOM 1860 N N . GLU A 1 232 ? -18.767 11.063 4.305 1.00 39.72 232 GLU A N 1
ATOM 1861 C CA . GLU A 1 232 ? -18.272 11.885 3.204 1.00 39.72 232 GLU A CA 1
ATOM 1862 C C . GLU A 1 232 ? -16.788 12.173 3.462 1.00 39.72 232 GLU A C 1
ATOM 1864 O O . GLU A 1 232 ? -16.409 13.035 4.250 1.00 39.72 232 GLU A O 1
ATOM 1869 N N . ILE A 1 233 ? -15.912 11.414 2.808 1.00 44.00 233 ILE A N 1
ATOM 1870 C CA . ILE A 1 233 ? -14.632 11.969 2.392 1.00 44.00 233 ILE A CA 1
ATOM 1871 C C . ILE A 1 233 ? -14.979 12.780 1.158 1.00 44.00 233 ILE A C 1
ATOM 1873 O O . ILE A 1 233 ? -15.483 12.187 0.195 1.00 44.00 233 ILE A O 1
ATOM 1877 N N . PRO A 1 234 ? -14.720 14.095 1.147 1.00 39.66 234 PRO A N 1
ATOM 1878 C CA . PRO A 1 234 ? -14.741 14.845 -0.090 1.00 39.66 234 PRO A CA 1
ATOM 1879 C C . PRO A 1 234 ? -13.877 14.072 -1.080 1.00 39.66 234 PRO A C 1
ATOM 1881 O O . PRO A 1 234 ? -12.701 13.823 -0.815 1.00 39.66 234 PRO A O 1
ATOM 1884 N N . THR A 1 235 ? -14.464 13.621 -2.186 1.00 43.53 235 THR A N 1
ATOM 1885 C CA . THR A 1 235 ? -13.697 13.113 -3.318 1.00 43.53 235 THR A CA 1
ATOM 1886 C C . THR A 1 235 ? -12.804 14.256 -3.768 1.00 43.53 235 THR A C 1
ATOM 1888 O O . THR A 1 235 ? -13.235 15.106 -4.546 1.00 43.53 235 THR A O 1
ATOM 1891 N N . LEU A 1 236 ? -11.594 14.337 -3.214 1.00 43.62 236 LEU A N 1
ATOM 1892 C CA . LEU A 1 236 ? -10.607 15.281 -3.688 1.00 43.62 236 LEU A CA 1
ATOM 1893 C C . LEU A 1 236 ? -10.326 14.863 -5.131 1.00 43.62 236 LEU A C 1
ATOM 1895 O O . LEU A 1 236 ? -9.993 13.695 -5.362 1.00 43.62 236 LEU A O 1
ATOM 1899 N N . PRO A 1 237 ? -10.540 15.754 -6.112 1.00 38.66 237 PRO A N 1
ATOM 1900 C CA . PRO A 1 237 ? -10.199 15.448 -7.484 1.00 38.66 237 PRO A CA 1
ATOM 1901 C C . PRO A 1 237 ? -8.729 15.036 -7.507 1.00 38.66 237 PRO A C 1
ATOM 1903 O O . PRO A 1 237 ? -7.866 15.746 -6.991 1.00 38.66 237 PRO A O 1
ATOM 1906 N N . VAL A 1 238 ? -8.460 13.853 -8.061 1.00 44.19 238 VAL A N 1
ATOM 1907 C CA . VAL A 1 238 ? -7.099 13.404 -8.347 1.00 44.19 238 VAL A CA 1
ATOM 1908 C C . VAL A 1 238 ? -6.578 14.339 -9.428 1.00 44.19 238 VAL A C 1
ATOM 1910 O O . VAL A 1 238 ? -6.824 14.150 -10.619 1.00 44.19 238 VAL A O 1
ATOM 1913 N N . THR A 1 239 ? -5.929 15.421 -9.012 1.00 37.41 239 THR A N 1
ATOM 1914 C CA . THR A 1 239 ? -5.207 16.278 -9.936 1.00 37.41 239 THR A CA 1
ATOM 1915 C C . THR A 1 239 ? -4.006 15.471 -10.402 1.00 37.41 239 THR A C 1
ATOM 1917 O O . THR A 1 239 ? -3.140 15.122 -9.603 1.00 37.41 239 THR A O 1
ATOM 1920 N N . TYR A 1 240 ? -3.953 15.176 -11.698 1.00 45.34 240 TYR A N 1
ATOM 1921 C CA . TYR A 1 240 ? -2.779 14.618 -12.357 1.00 45.34 240 TYR A CA 1
ATOM 1922 C C . TYR A 1 240 ? -1.875 15.761 -12.850 1.00 45.34 240 TYR A C 1
ATOM 1924 O O . TYR A 1 240 ? -2.082 16.234 -13.968 1.00 45.34 240 TYR A O 1
ATOM 1932 N N . PRO A 1 241 ? -0.845 16.195 -12.096 1.00 44.00 241 PRO A N 1
ATOM 1933 C CA . PRO A 1 241 ? 0.251 16.909 -12.727 1.00 44.00 241 PRO A CA 1
ATOM 1934 C C . PRO A 1 241 ? 1.581 16.312 -12.283 1.00 44.00 241 PRO A C 1
ATOM 1936 O O . PRO A 1 241 ? 2.350 16.942 -11.571 1.00 44.00 241 PRO A O 1
ATOM 1939 N N . TYR A 1 242 ? 1.885 15.101 -12.734 1.00 39.12 242 TYR A N 1
ATOM 1940 C CA . TYR A 1 242 ? 3.277 14.673 -12.775 1.00 39.12 242 TYR A CA 1
ATOM 1941 C C . TYR A 1 242 ? 3.537 14.149 -14.174 1.00 39.12 242 TYR A C 1
ATOM 1943 O O . TYR A 1 242 ? 3.149 13.036 -14.526 1.00 39.12 242 TYR A O 1
ATOM 1951 N N . ILE A 1 243 ? 4.109 15.021 -14.992 1.00 39.94 243 ILE A N 1
ATOM 1952 C CA . ILE A 1 243 ? 4.807 14.658 -16.216 1.00 39.94 243 ILE A CA 1
ATOM 1953 C C . ILE A 1 243 ? 6.207 14.262 -15.739 1.00 39.94 243 ILE A C 1
ATOM 1955 O O . ILE A 1 243 ? 6.893 15.078 -15.121 1.00 39.94 243 ILE A O 1
ATOM 1959 N N . LEU A 1 244 ? 6.551 12.986 -15.913 1.00 38.69 244 LEU A N 1
ATOM 1960 C CA . LEU A 1 244 ? 7.948 12.575 -16.040 1.00 38.69 244 LEU A CA 1
ATOM 1961 C C . LEU A 1 244 ? 8.354 12.849 -17.487 1.00 38.69 244 LEU A C 1
ATOM 1963 O O . LEU A 1 244 ? 7.527 12.512 -18.367 1.00 38.69 244 LEU A O 1
#

Foldseek 3Di:
DDDDDDDDDDDDDDDDPDPPPPDPPPVVVVVVLLVVLLVLLLVLLLLLLLLLLLLLLQQLLALLQSLVLLVVLLVPQDDCLQLSSLLSLVSLLCSCVPQRVVVDDPRDPADGRPCSVLSLVLSLLSSVSSNLSSVLLVQSLDPPDDDDPVVSVVSSVCNVVPRSVVSCVSSVVCNVSSVVSPDDSVVSSVVSSVSSVCSNPPVVSPRPPVVNVVVSCCVSCVVPPPDPNDDDPPPPPPDDDDDD

InterPro domains:
  IPR009568 Protein of unknown function DUF1184 [PF06683] (20-204)

Radius of gyration: 25.48 Å; chains: 1; bounding box: 79×71×64 Å

Secondary structure (DSSP, 8-state):
--------PPP--PPPS-----PPP-HHHHHHHHHHHHHHHHHHHHHHHHHHHHHHHHSTTSHHHHHHHHHHHHHHHS-TT-HHHHHHHHHHHHHIIIIIGGG-----TT---TTHHHHHHTHHHHHHHHHHHHHHHHHHH-TT----HHHHHHHHHHHIIIIIHHHHHHHHTTHHHHHHTT--HHHHHHHHHHHHHTTS-SGGGS---HHHHHHHHHHHHGGGTT------------------

pLDDT: mean 75.56, std 20.15, range [34.28, 96.88]